Protein AF-A0A4E0R506-F1 (afdb_monomer)

InterPro domains:
  IPR019192 Large ribosomal subunit protein mL40 [PF09812] (33-100)
  IPR039145 Large ribosomal subunit protein mL40, metazoa/plants [PTHR13359] (33-157)

Sequence (191 aa):
MFALFTRIATHSFRSPVLPSSNAGLHTTFRMLQRTRPPIDISENEIDRRATLLKQWTRDQLRVDRAESRHINRAIAAQKRALDWLYLTSPSLYRAAIQPCATVLETLNETDSASVNLPISGLTGPYRTAPRVHGDRMDCPEEEYDPPDGEWVDSTPVFNYEFELDRQFMAEPKKKKMDVRKITDVSSASEK

pLDDT: mean 70.76, std 21.77, range [32.34, 98.56]

Secondary structure (DSSP, 8-state):
--------------PPPPTTTS--GGGSSSSTTTSPPPPPPPHHHHHHHHHHHHHHHHHHHHHHHHHHHHHHHHHHHHHHHHHHHHHH-HHHHHHHTS--HHHHHTTT--SS-----TTTT-PPPPSS----BTTB----TTT--PPP------PPP--------GGGS----------------------

Mean predicted aligned error: 18.19 Å

Radius of gyration: 34.45 Å; Cα contacts (8 Å, |Δi|>4): 30; chains: 1; bounding box: 75×55×117 Å

Solvent-accessible surface area (backbone atoms only — not comparable to full-atom values): 13348 Å² total; per-residue (Å²): 134,89,83,83,83,76,79,81,70,98,65,85,80,79,74,83,80,58,74,87,77,50,84,53,83,74,59,71,75,61,33,78,79,69,56,78,76,87,76,92,74,56,68,70,57,52,52,51,50,54,52,48,52,59,48,50,55,52,51,51,52,50,51,52,56,48,50,53,51,52,52,52,50,51,52,52,51,53,51,51,53,48,54,53,36,41,76,76,37,58,70,60,37,61,58,69,71,48,80,60,66,70,68,56,50,69,76,71,62,93,70,95,70,96,71,92,50,94,61,91,74,62,71,76,85,66,97,62,81,78,64,62,64,84,95,44,91,46,68,54,73,88,80,64,77,77,81,90,78,82,88,77,90,79,76,83,83,83,82,84,82,82,79,77,57,68,88,74,56,76,74,80,80,80,76,81,75,84,79,78,82,80,80,82,87,85,85,88,83,91,134

Foldseek 3Di:
DDDDPDDPDPDDDDDDDDPVVDPPPCCPPCVVVVDDPDDDDDPVVVVVVVVVVVVVVVVVVVVVVVVVVVVVVVVVVVVVVLVVCCVVPVVVSVVVPDPDVLVVVLVPDPDDDDSDDPPSPDDDDDPDDQDDDPPDSDRPCVPDDDDDDDDDDPPDDDDDDDDPPVVPPDDPPPDDDPDDDDDDDDDDDDD

Structure (mmCIF, N/CA/C/O backbone):
data_AF-A0A4E0R506-F1
#
_entry.id   AF-A0A4E0R506-F1
#
loop_
_atom_site.group_PDB
_atom_site.id
_atom_site.type_symbol
_atom_site.label_atom_id
_atom_site.label_alt_id
_atom_site.label_comp_id
_atom_site.label_asym_id
_atom_site.label_entity_id
_atom_site.label_seq_id
_atom_site.pdbx_PDB_ins_code
_atom_site.Cartn_x
_atom_site.Cartn_y
_atom_site.Cartn_z
_atom_site.occupancy
_atom_site.B_iso_or_equiv
_atom_site.auth_seq_id
_atom_site.auth_comp_id
_atom_site.auth_asym_id
_atom_site.auth_atom_id
_atom_site.pdbx_PDB_model_num
ATOM 1 N N . MET A 1 1 ? 21.481 -23.106 46.917 1.00 34.38 1 MET A N 1
ATOM 2 C CA . MET A 1 1 ? 20.917 -23.423 45.589 1.00 34.38 1 MET A CA 1
ATOM 3 C C . MET A 1 1 ? 20.723 -22.123 44.829 1.00 34.38 1 MET A C 1
ATOM 5 O O . MET A 1 1 ? 20.467 -21.104 45.453 1.00 34.38 1 MET A O 1
ATOM 9 N N . PHE A 1 2 ? 20.985 -22.181 43.530 1.00 35.44 2 PHE A N 1
ATOM 10 C CA . PHE A 1 2 ? 21.273 -21.099 42.591 1.00 35.44 2 PHE A CA 1
ATOM 11 C C . PHE A 1 2 ? 20.204 -20.004 42.465 1.00 35.44 2 PHE A C 1
ATOM 13 O O . PHE A 1 2 ? 19.023 -20.314 42.407 1.00 35.44 2 PHE A O 1
ATOM 20 N N . ALA A 1 3 ? 20.658 -18.759 42.281 1.00 35.72 3 ALA A N 1
ATOM 21 C CA . ALA A 1 3 ? 20.146 -17.849 41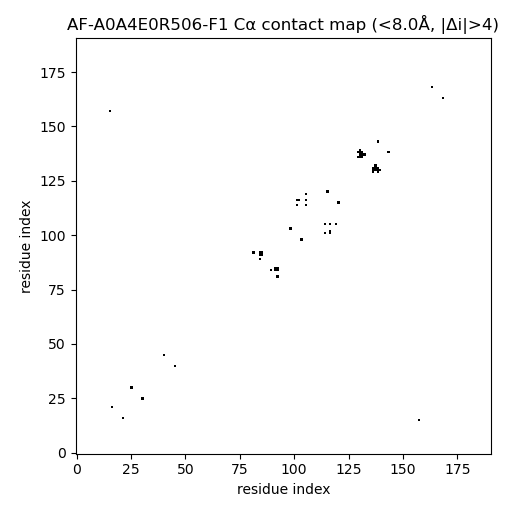.249 1.00 35.72 3 ALA A CA 1
ATOM 22 C C . ALA A 1 3 ? 21.113 -16.659 41.085 1.00 35.72 3 ALA A C 1
ATOM 24 O O . ALA A 1 3 ? 20.921 -15.583 41.645 1.00 35.72 3 ALA A O 1
ATOM 25 N N . LEU A 1 4 ? 22.193 -16.870 40.328 1.00 33.97 4 LEU A N 1
ATOM 26 C CA . LEU A 1 4 ? 22.948 -15.781 39.710 1.00 33.97 4 LEU A CA 1
ATOM 27 C C . LEU A 1 4 ? 22.186 -15.381 38.443 1.00 33.97 4 LEU A C 1
ATOM 29 O O . LEU A 1 4 ? 22.263 -16.083 37.440 1.00 33.97 4 LEU A O 1
ATOM 33 N N . PHE A 1 5 ? 21.456 -14.267 38.481 1.00 36.88 5 PHE A N 1
ATOM 34 C CA . PHE A 1 5 ? 21.061 -13.588 37.249 1.00 36.88 5 PHE A CA 1
ATOM 35 C C . PHE A 1 5 ? 22.301 -12.888 36.695 1.00 36.88 5 PHE A C 1
ATOM 37 O O . PHE A 1 5 ? 22.758 -11.865 37.212 1.00 36.88 5 PHE A O 1
ATOM 44 N N . THR A 1 6 ? 22.899 -13.498 35.678 1.00 39.22 6 THR A N 1
ATOM 45 C CA . THR A 1 6 ? 24.007 -12.927 34.924 1.00 39.22 6 THR A CA 1
ATOM 46 C C . THR A 1 6 ? 23.525 -11.700 34.158 1.00 39.22 6 THR A C 1
ATOM 48 O O . THR A 1 6 ? 22.592 -11.721 33.361 1.00 39.22 6 THR A O 1
ATOM 51 N N . ARG A 1 7 ? 24.200 -10.596 34.457 1.00 38.94 7 ARG A N 1
ATOM 52 C CA . ARG A 1 7 ? 24.116 -9.288 33.820 1.00 38.94 7 ARG A CA 1
ATOM 53 C C . ARG A 1 7 ? 24.412 -9.451 32.323 1.00 38.94 7 ARG A C 1
ATOM 55 O O . ARG A 1 7 ? 25.561 -9.687 31.962 1.00 38.94 7 ARG A O 1
ATOM 62 N N . ILE A 1 8 ? 23.395 -9.354 31.466 1.00 52.66 8 ILE A N 1
ATOM 63 C CA . ILE A 1 8 ? 23.590 -9.346 30.010 1.00 52.66 8 ILE A CA 1
ATOM 64 C C . ILE A 1 8 ? 24.380 -8.080 29.678 1.00 52.66 8 ILE A C 1
ATOM 66 O O . ILE A 1 8 ? 23.944 -6.958 29.942 1.00 52.66 8 ILE A O 1
ATOM 70 N N . ALA A 1 9 ? 25.606 -8.286 29.209 1.00 44.78 9 ALA A N 1
ATOM 71 C CA . ALA A 1 9 ? 26.544 -7.237 28.874 1.00 44.78 9 ALA A CA 1
ATOM 72 C C . ALA A 1 9 ? 25.979 -6.335 27.767 1.00 44.78 9 ALA A C 1
ATOM 74 O O . ALA A 1 9 ? 25.317 -6.789 26.836 1.00 44.78 9 ALA A O 1
ATOM 75 N N . THR A 1 10 ? 26.266 -5.041 27.880 1.00 53.03 10 THR A N 1
ATOM 76 C CA . THR A 1 10 ? 25.974 -4.001 26.892 1.00 53.03 10 THR A CA 1
ATOM 77 C C . THR A 1 10 ? 26.831 -4.209 25.638 1.00 53.03 10 THR A C 1
ATOM 79 O O . THR A 1 10 ? 27.775 -3.458 25.397 1.00 53.03 10 THR A O 1
ATOM 82 N N . HIS A 1 11 ? 26.564 -5.256 24.860 1.00 50.38 11 HIS A N 1
ATOM 83 C CA . HIS A 1 11 ? 27.180 -5.463 23.554 1.00 50.38 11 HIS A CA 1
ATOM 84 C C . HIS A 1 11 ? 26.150 -5.181 22.466 1.00 50.38 11 HIS A C 1
ATOM 86 O O . HIS A 1 11 ? 25.038 -5.702 22.488 1.00 50.38 11 HIS A O 1
ATOM 92 N N . SER A 1 12 ? 26.529 -4.312 21.529 1.00 52.88 12 SER A N 1
ATOM 93 C CA . SER A 1 12 ? 25.755 -4.034 20.324 1.00 52.88 12 SER A CA 1
ATOM 94 C C . SER A 1 12 ? 25.587 -5.336 19.540 1.00 52.88 12 SER A C 1
ATOM 96 O O . SER A 1 12 ? 26.567 -5.896 19.049 1.00 52.88 12 SER A O 1
ATOM 98 N N . PHE A 1 13 ? 24.358 -5.845 19.475 1.00 52.38 13 PHE A N 1
ATOM 99 C CA . PHE A 1 13 ? 24.016 -7.026 18.693 1.00 52.38 13 PHE A CA 1
ATOM 100 C C . PHE A 1 13 ? 24.200 -6.693 17.210 1.00 52.38 13 PHE A C 1
ATOM 102 O O . PHE A 1 13 ? 23.507 -5.828 16.669 1.00 52.38 13 PHE A O 1
ATOM 109 N N . ARG A 1 14 ? 25.157 -7.346 16.543 1.00 58.03 14 ARG A N 1
ATOM 110 C CA . ARG A 1 14 ? 25.308 -7.213 15.093 1.00 58.03 14 ARG A CA 1
ATOM 111 C C . ARG A 1 14 ? 24.208 -8.042 14.439 1.00 58.03 14 ARG A C 1
ATOM 113 O O . ARG A 1 14 ? 24.180 -9.256 14.603 1.00 58.03 14 ARG A O 1
ATOM 120 N N . SER A 1 15 ? 23.296 -7.385 13.728 1.00 59.31 15 SER A N 1
ATOM 121 C CA . SER A 1 15 ? 22.227 -8.073 13.010 1.00 59.31 15 SER A CA 1
ATOM 122 C C . SER A 1 15 ? 22.798 -8.989 11.916 1.00 59.31 15 SER A C 1
ATOM 124 O O . SER A 1 15 ? 23.821 -8.650 11.303 1.00 59.31 15 SER A O 1
ATOM 126 N N . PRO A 1 16 ? 22.155 -10.143 11.654 1.00 62.91 16 PRO A N 1
ATOM 127 C CA . PRO A 1 16 ? 22.534 -11.002 10.545 1.00 62.91 16 PRO A CA 1
ATOM 128 C C . PRO A 1 16 ? 22.434 -10.227 9.231 1.00 62.91 16 PRO A C 1
ATOM 130 O O . PRO A 1 16 ? 21.530 -9.417 9.010 1.00 62.91 16 PRO A O 1
ATOM 133 N N . VAL A 1 17 ? 23.405 -10.461 8.356 1.00 64.00 17 VAL A N 1
ATOM 134 C CA . VAL A 1 17 ? 23.478 -9.803 7.055 1.00 64.00 17 VAL A CA 1
ATOM 135 C C . VAL A 1 17 ? 22.383 -10.374 6.158 1.00 64.00 17 VAL A C 1
ATOM 137 O O . VAL A 1 17 ? 22.375 -11.568 5.874 1.00 64.00 17 VAL A O 1
ATOM 140 N N . LEU A 1 18 ? 21.472 -9.521 5.686 1.00 64.69 18 LEU A N 1
ATOM 141 C CA . LEU A 1 18 ? 20.422 -9.945 4.764 1.00 64.69 18 LEU A CA 1
ATOM 142 C C . LEU A 1 18 ? 21.038 -10.302 3.401 1.00 64.69 18 LEU A C 1
ATOM 144 O O . LEU A 1 18 ? 21.642 -9.426 2.769 1.00 64.69 18 LEU A O 1
ATOM 148 N N . PRO A 1 19 ? 20.849 -11.535 2.893 1.00 63.03 19 PRO A N 1
ATOM 149 C CA . PRO A 1 19 ? 21.445 -11.963 1.628 1.00 63.03 19 PRO A CA 1
ATOM 150 C C . PRO A 1 19 ? 20.973 -11.107 0.443 1.00 63.03 19 PRO A C 1
ATOM 152 O O . PRO A 1 19 ? 21.731 -10.883 -0.493 1.00 63.03 19 PRO A O 1
ATOM 155 N N . SER A 1 20 ? 19.756 -10.553 0.511 1.00 65.00 20 SER A N 1
ATOM 156 C CA . SER A 1 20 ? 19.195 -9.676 -0.526 1.00 65.00 20 SER A CA 1
ATOM 157 C C . SER A 1 20 ? 19.831 -8.282 -0.588 1.00 65.00 20 SER A C 1
ATOM 159 O O . SER A 1 20 ? 19.697 -7.614 -1.611 1.00 65.00 20 SER A O 1
ATOM 161 N N . SER A 1 21 ? 20.460 -7.805 0.490 1.00 63.06 21 SER A N 1
ATOM 162 C CA . SER A 1 21 ? 20.968 -6.426 0.564 1.00 63.06 21 SER A CA 1
ATOM 163 C C . SER A 1 21 ? 22.419 -6.301 0.102 1.00 63.06 21 SER A C 1
ATOM 165 O O . SER A 1 21 ? 22.877 -5.193 -0.177 1.00 63.06 21 SER A O 1
ATOM 167 N N . ASN A 1 22 ? 23.146 -7.415 0.017 1.00 59.09 22 ASN A N 1
ATOM 168 C CA . ASN A 1 22 ? 24.532 -7.420 -0.417 1.00 59.09 22 ASN A CA 1
ATOM 169 C C . ASN A 1 22 ? 24.611 -7.829 -1.883 1.00 59.09 22 ASN A C 1
ATOM 171 O O . ASN A 1 22 ? 24.371 -8.982 -2.236 1.00 59.09 22 ASN A O 1
ATOM 175 N N . ALA A 1 23 ? 25.031 -6.897 -2.737 1.00 58.69 23 ALA A N 1
ATOM 176 C CA . ALA A 1 23 ? 25.571 -7.257 -4.037 1.00 58.69 23 ALA A CA 1
ATOM 177 C C . ALA A 1 23 ? 26.814 -8.135 -3.789 1.00 58.69 23 ALA A C 1
ATOM 179 O O . ALA A 1 23 ? 27.866 -7.636 -3.396 1.00 58.69 23 ALA A O 1
ATOM 180 N N . GLY A 1 24 ? 26.666 -9.459 -3.906 1.00 57.44 24 GLY A N 1
ATOM 181 C CA . GLY A 1 24 ? 27.734 -10.417 -3.605 1.00 57.44 24 GLY A CA 1
ATOM 182 C C . GLY A 1 24 ? 29.031 -10.114 -4.365 1.00 57.44 24 GLY A C 1
ATOM 183 O O . GLY A 1 24 ? 29.018 -9.517 -5.430 1.00 57.44 24 GLY A O 1
ATOM 184 N N . LEU A 1 25 ? 30.190 -10.550 -3.877 1.00 56.38 25 LEU A N 1
ATOM 185 C CA . LEU A 1 25 ? 31.488 -10.188 -4.480 1.00 56.38 25 LEU A CA 1
ATOM 186 C C . LEU A 1 25 ? 31.666 -10.634 -5.952 1.00 56.38 25 LEU A C 1
ATOM 188 O O . LEU A 1 25 ? 32.485 -10.077 -6.677 1.00 56.38 25 LEU A O 1
ATOM 192 N N . HIS A 1 26 ? 30.846 -11.567 -6.450 1.00 55.03 26 HIS A N 1
ATOM 193 C CA . HIS A 1 26 ? 30.775 -11.935 -7.875 1.00 55.03 26 HIS A CA 1
ATO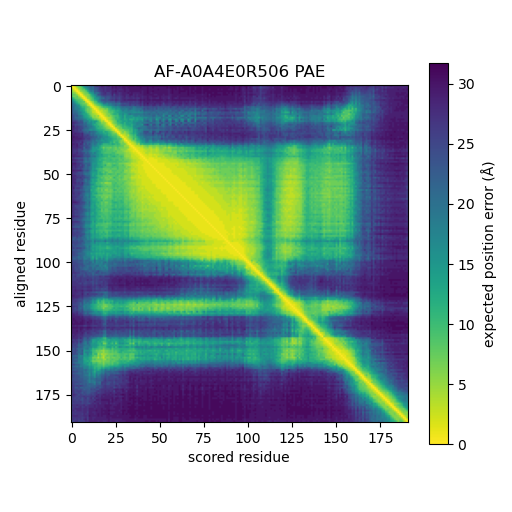M 194 C C . HIS A 1 26 ? 30.235 -10.820 -8.793 1.00 55.03 26 HIS A C 1
ATOM 196 O O . HIS A 1 26 ? 30.266 -10.945 -10.020 1.00 55.03 26 HIS A O 1
ATOM 202 N N . THR A 1 27 ? 29.742 -9.738 -8.197 1.00 54.38 27 THR A N 1
ATOM 203 C CA . THR A 1 27 ? 29.033 -8.633 -8.835 1.00 54.38 27 THR A CA 1
ATOM 204 C C . THR A 1 27 ? 29.958 -7.542 -9.394 1.00 54.38 27 THR A C 1
ATOM 206 O O . THR A 1 27 ? 29.483 -6.663 -10.098 1.00 54.38 27 THR A O 1
ATOM 209 N N . THR A 1 28 ? 31.264 -7.541 -9.118 1.00 57.94 28 THR A N 1
ATOM 210 C CA . THR A 1 28 ? 32.096 -6.350 -9.402 1.00 57.94 28 THR A CA 1
ATOM 211 C C . THR A 1 28 ? 33.013 -6.501 -10.617 1.00 57.94 28 THR A C 1
ATOM 213 O O . THR A 1 28 ? 33.054 -5.608 -11.455 1.00 57.94 28 THR A O 1
ATOM 216 N N . PHE A 1 29 ? 33.697 -7.638 -10.786 1.00 53.03 29 PHE A N 1
ATOM 217 C CA . PHE A 1 29 ? 34.636 -7.831 -11.908 1.00 53.03 29 PHE A CA 1
ATOM 218 C C . PHE A 1 29 ? 34.023 -8.584 -13.102 1.00 53.03 29 PHE A C 1
ATOM 220 O O . PHE A 1 29 ? 34.232 -8.225 -14.258 1.00 53.03 29 PHE A O 1
ATOM 227 N N . ARG A 1 30 ? 33.196 -9.607 -12.842 1.00 53.06 30 ARG A N 1
ATOM 228 C CA . ARG A 1 30 ? 32.576 -10.446 -13.889 1.00 53.06 30 ARG A CA 1
ATOM 229 C C . ARG A 1 30 ? 31.292 -9.845 -14.477 1.00 53.06 30 ARG A C 1
ATOM 231 O O . ARG A 1 30 ? 30.801 -10.329 -15.493 1.00 53.06 30 ARG A O 1
ATOM 238 N N . MET A 1 31 ? 30.726 -8.811 -13.849 1.00 53.81 31 MET A N 1
ATOM 239 C CA . MET A 1 31 ? 29.467 -8.203 -14.291 1.00 53.81 31 MET A CA 1
ATOM 240 C C . MET A 1 31 ? 29.600 -7.323 -15.521 1.00 53.81 31 MET A C 1
ATOM 242 O O . MET A 1 31 ? 28.691 -7.362 -16.339 1.00 53.81 31 MET A O 1
ATOM 246 N N . LEU A 1 32 ? 30.720 -6.619 -15.712 1.00 57.28 32 LEU A N 1
ATOM 247 C CA . LEU A 1 32 ? 30.955 -5.855 -16.946 1.00 57.28 32 LEU A CA 1
ATOM 248 C C . LEU A 1 32 ? 30.860 -6.749 -18.198 1.00 57.28 32 LEU A C 1
ATOM 250 O O . LEU A 1 32 ? 30.460 -6.295 -19.261 1.00 57.28 32 LEU A O 1
ATOM 254 N N . GLN A 1 33 ? 31.163 -8.045 -18.057 1.00 63.69 33 GLN A N 1
ATOM 255 C CA . GLN A 1 33 ? 31.032 -9.042 -19.125 1.00 63.69 33 GLN A CA 1
ATOM 256 C C . GLN A 1 33 ? 29.615 -9.642 -19.255 1.00 63.69 33 GLN A C 1
ATOM 258 O O . GLN A 1 33 ? 29.340 -10.346 -20.223 1.00 63.69 33 GLN A O 1
ATOM 263 N N . ARG A 1 34 ? 28.714 -9.413 -18.287 1.00 73.44 34 ARG A N 1
ATOM 264 C CA . ARG A 1 34 ? 27.335 -9.953 -18.241 1.00 73.44 34 ARG A CA 1
ATOM 265 C C . ARG A 1 34 ? 26.256 -8.869 -18.329 1.00 73.44 34 ARG A C 1
ATOM 267 O O . ARG A 1 34 ? 25.070 -9.198 -18.356 1.00 73.44 34 ARG A O 1
ATOM 274 N N . THR A 1 35 ? 26.635 -7.593 -18.348 1.00 77.31 35 THR A N 1
ATOM 275 C CA . THR A 1 35 ? 25.714 -6.474 -18.547 1.00 77.31 35 THR A CA 1
ATOM 276 C C . THR A 1 35 ? 25.260 -6.418 -19.998 1.00 77.31 35 THR A C 1
ATOM 278 O O . THR A 1 35 ? 26.075 -6.495 -20.916 1.00 77.31 35 THR A O 1
ATOM 281 N N . ARG A 1 36 ? 23.953 -6.252 -20.215 1.00 83.00 36 ARG A N 1
ATOM 282 C CA . ARG A 1 36 ? 23.432 -5.913 -21.543 1.00 83.00 36 ARG A CA 1
ATOM 283 C C . ARG A 1 36 ? 23.903 -4.495 -21.909 1.00 83.00 36 ARG A C 1
ATOM 285 O O . ARG A 1 36 ? 23.898 -3.642 -21.019 1.00 83.00 36 ARG A O 1
ATOM 292 N N . PRO A 1 37 ? 24.304 -4.232 -23.167 1.00 87.44 37 PRO A N 1
ATOM 293 C CA . PRO A 1 37 ? 24.613 -2.874 -23.601 1.00 87.44 37 PRO A CA 1
ATOM 294 C C . PRO A 1 37 ? 23.366 -1.982 -23.474 1.00 87.44 37 PRO A C 1
ATOM 296 O O . PRO A 1 37 ? 22.241 -2.498 -23.507 1.00 87.44 37 PRO A O 1
ATOM 299 N N . PRO A 1 38 ? 23.542 -0.659 -23.314 1.00 88.94 38 PRO A N 1
ATOM 300 C CA . PRO A 1 38 ? 22.421 0.269 -23.306 1.00 88.94 38 PRO A CA 1
ATOM 301 C C . PRO A 1 38 ? 21.642 0.160 -24.621 1.00 88.94 38 PRO A C 1
ATOM 303 O O . PRO A 1 38 ? 22.219 -0.049 -25.687 1.00 88.94 38 PRO A O 1
ATOM 306 N N . ILE A 1 39 ? 20.320 0.259 -24.519 1.00 92.56 39 ILE A N 1
ATOM 307 C CA . ILE A 1 39 ? 19.411 0.193 -25.662 1.00 92.56 39 ILE A CA 1
ATOM 308 C C . ILE A 1 39 ? 19.028 1.622 -26.025 1.00 92.56 39 ILE A C 1
ATOM 310 O O . ILE A 1 39 ? 18.573 2.365 -25.153 1.00 92.56 39 ILE A O 1
ATOM 314 N N . ASP A 1 40 ? 19.157 1.974 -27.302 1.00 93.25 40 ASP A N 1
ATOM 315 C CA . ASP A 1 40 ? 18.643 3.237 -27.820 1.00 93.25 40 ASP A CA 1
ATOM 316 C C . ASP A 1 40 ? 17.116 3.173 -27.892 1.00 93.25 40 ASP A C 1
ATOM 318 O O . ASP A 1 40 ? 16.525 2.312 -28.549 1.00 93.25 40 ASP A O 1
ATOM 322 N N . ILE A 1 41 ? 16.464 4.077 -27.168 1.00 94.88 41 ILE A N 1
ATOM 323 C CA . ILE A 1 41 ? 15.008 4.161 -27.085 1.00 94.88 41 ILE A CA 1
ATOM 324 C C . ILE A 1 41 ? 14.562 5.328 -27.963 1.00 94.88 41 ILE A C 1
ATOM 326 O O . ILE A 1 41 ? 15.057 6.441 -27.809 1.00 94.88 41 ILE A O 1
ATOM 330 N N . SER A 1 42 ? 13.609 5.089 -28.868 1.00 97.50 42 SER A N 1
ATOM 331 C CA . SER A 1 42 ? 13.033 6.157 -29.694 1.00 97.50 42 SER A CA 1
ATOM 332 C C . SER A 1 42 ? 12.355 7.223 -28.828 1.00 97.50 42 SER A C 1
ATOM 334 O O . SER A 1 42 ? 11.697 6.874 -27.848 1.00 97.50 42 SER A O 1
ATOM 336 N N . GLU A 1 43 ? 12.411 8.488 -29.236 1.00 96.94 43 GLU A N 1
ATOM 337 C CA . GLU A 1 43 ? 11.780 9.615 -28.529 1.00 96.94 43 GLU A CA 1
ATOM 338 C C . GLU A 1 43 ? 10.291 9.372 -28.218 1.00 96.94 43 GLU A C 1
ATOM 340 O O . GLU A 1 43 ? 9.859 9.519 -27.079 1.00 96.94 43 GLU A O 1
ATOM 345 N N . ASN A 1 44 ? 9.532 8.837 -29.181 1.00 97.44 44 ASN A N 1
ATOM 346 C CA . ASN A 1 44 ? 8.121 8.484 -28.987 1.00 97.44 44 ASN A CA 1
ATOM 347 C C . ASN A 1 44 ? 7.888 7.478 -27.837 1.00 97.44 44 ASN A C 1
ATOM 349 O O . ASN A 1 44 ? 6.891 7.546 -27.121 1.00 97.44 44 ASN A O 1
ATOM 353 N N . GLU A 1 45 ? 8.809 6.533 -27.635 1.00 97.62 45 GLU A N 1
ATOM 354 C CA . GLU A 1 45 ? 8.725 5.561 -26.538 1.00 97.62 45 GLU A CA 1
ATOM 355 C C . GLU A 1 45 ? 9.082 6.204 -25.188 1.00 97.62 45 GLU A C 1
ATOM 357 O O . GLU A 1 45 ? 8.489 5.857 -24.163 1.00 97.62 45 GLU A O 1
ATOM 362 N N . ILE A 1 46 ? 9.991 7.182 -25.175 1.00 97.69 46 ILE A N 1
ATOM 363 C CA . ILE A 1 46 ? 10.295 7.983 -23.981 1.00 97.69 46 ILE A CA 1
ATOM 364 C C . ILE A 1 46 ? 9.053 8.779 -23.561 1.00 97.69 46 ILE A C 1
ATOM 366 O O . ILE A 1 46 ? 8.630 8.694 -22.404 1.00 97.69 46 ILE A O 1
ATOM 370 N N . ASP A 1 47 ? 8.409 9.464 -24.505 1.00 98.31 47 ASP A N 1
ATOM 371 C CA . ASP A 1 47 ? 7.197 10.250 -24.254 1.00 98.31 47 ASP A CA 1
ATOM 372 C C . ASP A 1 47 ? 6.017 9.381 -23.810 1.00 98.31 47 ASP A C 1
ATOM 374 O O . ASP A 1 47 ? 5.277 9.732 -22.877 1.00 98.31 47 ASP A O 1
ATOM 378 N N . ARG A 1 48 ? 5.865 8.197 -24.418 1.00 98.25 48 ARG A N 1
ATOM 379 C CA . ARG A 1 48 ? 4.864 7.207 -24.004 1.00 98.25 48 ARG A CA 1
ATOM 380 C C . ARG A 1 48 ? 5.069 6.793 -22.548 1.00 98.25 48 ARG A C 1
ATOM 382 O O . ARG A 1 48 ? 4.104 6.782 -21.778 1.00 98.25 48 ARG A O 1
ATOM 389 N N . ARG A 1 49 ? 6.305 6.480 -22.148 1.00 98.12 49 ARG A N 1
ATOM 390 C CA . ARG A 1 49 ? 6.635 6.113 -20.759 1.00 98.12 49 ARG A CA 1
ATOM 391 C C . ARG A 1 49 ? 6.401 7.269 -19.799 1.00 98.12 49 ARG A C 1
ATOM 393 O O . ARG A 1 49 ? 5.799 7.059 -18.747 1.00 98.12 49 ARG A O 1
ATOM 400 N N . ALA A 1 50 ? 6.816 8.480 -20.162 1.00 98.12 50 ALA A N 1
ATOM 401 C CA . ALA A 1 50 ? 6.600 9.670 -19.343 1.00 98.12 50 ALA A CA 1
ATOM 402 C C . ALA A 1 50 ? 5.102 9.915 -19.099 1.00 98.12 50 ALA A C 1
ATOM 404 O O . ALA A 1 50 ? 4.673 10.146 -17.964 1.00 98.12 50 ALA A O 1
ATOM 405 N N . THR A 1 51 ? 4.287 9.779 -20.146 1.00 98.38 51 THR A N 1
ATOM 406 C CA . THR A 1 51 ? 2.827 9.899 -20.055 1.00 98.38 51 THR A CA 1
ATOM 407 C C . THR A 1 51 ? 2.227 8.813 -19.162 1.00 98.38 51 THR A C 1
ATOM 409 O O . THR A 1 51 ? 1.424 9.130 -18.280 1.00 98.38 51 THR A O 1
ATOM 412 N N . LEU A 1 52 ? 2.651 7.555 -19.328 1.00 98.44 52 LEU A N 1
ATOM 413 C CA . LEU A 1 52 ? 2.189 6.431 -18.512 1.00 98.44 52 LEU A CA 1
ATOM 414 C C . LEU A 1 52 ? 2.526 6.629 -17.027 1.00 98.44 52 LEU A C 1
ATOM 416 O O . LEU A 1 52 ? 1.655 6.481 -16.173 1.00 98.44 52 LEU A O 1
ATOM 420 N N . LEU A 1 53 ? 3.754 7.041 -16.704 1.00 98.38 53 LEU A N 1
ATOM 421 C CA . LEU A 1 53 ? 4.173 7.322 -15.326 1.00 98.38 53 LEU A CA 1
ATOM 422 C C . LEU A 1 53 ? 3.357 8.464 -14.705 1.00 98.38 53 LEU A C 1
ATOM 424 O O . LEU A 1 53 ? 2.972 8.413 -13.533 1.00 98.38 53 LEU A O 1
ATOM 428 N N . LYS A 1 54 ? 3.025 9.487 -15.497 1.00 98.56 54 LYS A N 1
ATOM 429 C CA . LYS A 1 54 ? 2.168 10.596 -15.063 1.00 98.56 54 LYS A CA 1
ATOM 430 C C . LYS A 1 54 ? 0.718 10.162 -14.804 1.00 98.56 54 LYS A C 1
ATOM 432 O O . LYS A 1 54 ? 0.033 10.773 -13.984 1.00 98.56 54 LYS A O 1
ATOM 437 N N . GLN A 1 55 ? 0.218 9.163 -15.527 1.00 98.56 55 GLN A N 1
ATOM 438 C CA . GLN A 1 55 ? -1.099 8.569 -15.273 1.00 98.56 55 GLN A CA 1
ATOM 439 C C . GLN A 1 55 ? -1.053 7.689 -14.021 1.00 98.56 55 GLN A C 1
ATOM 441 O O . GLN A 1 55 ? -1.833 7.911 -13.098 1.00 98.56 55 GLN A O 1
ATOM 446 N N . TRP A 1 56 ? -0.059 6.803 -13.931 1.00 98.44 56 TRP A N 1
ATOM 447 C CA . TRP A 1 56 ? 0.159 5.920 -12.786 1.00 98.44 56 TRP A CA 1
ATOM 448 C C . TRP A 1 56 ? 0.240 6.682 -11.459 1.00 98.44 56 TRP A C 1
ATOM 450 O O . TRP A 1 56 ? -0.452 6.354 -10.502 1.00 98.44 56 TRP A O 1
ATOM 460 N N . THR A 1 57 ? 1.024 7.760 -11.408 1.00 98.50 57 THR A N 1
ATOM 461 C CA . THR A 1 57 ? 1.155 8.597 -10.202 1.00 98.50 57 THR A CA 1
ATOM 462 C C . THR A 1 57 ? -0.166 9.243 -9.778 1.00 98.50 57 THR A C 1
ATOM 464 O O . THR A 1 57 ? -0.454 9.335 -8.584 1.00 98.50 57 THR A O 1
ATOM 467 N N . ARG A 1 58 ? -1.008 9.656 -10.733 1.00 98.38 58 ARG A N 1
ATOM 468 C CA . ARG A 1 58 ? -2.350 10.177 -10.430 1.00 98.38 58 ARG A CA 1
ATOM 469 C C . ARG A 1 58 ? -3.279 9.094 -9.903 1.00 98.38 58 ARG A C 1
ATOM 471 O O . ARG A 1 58 ? -4.028 9.356 -8.961 1.00 98.38 58 ARG A O 1
ATOM 478 N N . ASP A 1 59 ? -3.230 7.908 -10.496 1.00 98.56 59 ASP A N 1
ATOM 479 C CA . ASP A 1 59 ? -4.032 6.771 -10.057 1.00 98.56 59 ASP A CA 1
ATOM 480 C C . ASP A 1 59 ? -3.619 6.310 -8.656 1.00 98.56 59 ASP A C 1
ATOM 482 O O . ASP A 1 59 ? -4.488 6.137 -7.801 1.00 98.56 59 ASP A O 1
ATOM 486 N N . GLN A 1 60 ? -2.317 6.234 -8.370 1.00 98.56 60 GLN A N 1
ATOM 487 C CA . GLN A 1 60 ? -1.805 5.889 -7.043 1.00 98.56 60 GLN A CA 1
ATOM 488 C C . GLN A 1 60 ? -2.256 6.900 -5.982 1.00 98.56 60 GLN A C 1
ATOM 490 O O . GLN A 1 60 ? -2.732 6.511 -4.918 1.00 98.56 60 GLN A O 1
ATOM 495 N N . LEU A 1 61 ? -2.200 8.200 -6.294 1.00 98.38 61 LEU A N 1
ATOM 496 C CA . LEU A 1 61 ? -2.709 9.246 -5.403 1.00 98.38 61 LEU A CA 1
ATOM 497 C C . LEU A 1 61 ? -4.224 9.123 -5.169 1.00 98.38 61 LEU A C 1
ATOM 499 O O . LEU A 1 61 ? -4.723 9.437 -4.087 1.00 98.38 61 LEU A O 1
ATOM 503 N N . ARG A 1 62 ? -4.988 8.689 -6.179 1.00 98.44 62 ARG A N 1
ATOM 504 C CA . ARG A 1 62 ? -6.429 8.442 -6.033 1.00 98.44 62 ARG A CA 1
ATOM 505 C C . ARG A 1 62 ? -6.699 7.257 -5.105 1.00 98.44 62 ARG A C 1
ATOM 507 O O . ARG A 1 62 ? -7.608 7.370 -4.282 1.00 98.44 62 ARG A O 1
ATOM 514 N N . VAL A 1 63 ? -5.941 6.167 -5.241 1.00 98.31 63 VAL A N 1
ATOM 515 C CA . VAL A 1 63 ? -6.037 4.980 -4.374 1.00 98.31 63 VAL A CA 1
ATOM 516 C C . VAL A 1 63 ? -5.724 5.357 -2.929 1.00 98.31 63 VAL A C 1
ATOM 518 O O . VAL A 1 63 ? -6.577 5.164 -2.068 1.00 98.31 63 VAL A O 1
ATOM 521 N N . ASP A 1 64 ? -4.592 6.018 -2.689 1.00 98.38 64 ASP A N 1
ATOM 522 C CA . ASP A 1 64 ? -4.162 6.458 -1.355 1.00 98.38 64 ASP A CA 1
ATOM 523 C C . ASP A 1 64 ? -5.204 7.363 -0.669 1.00 98.38 64 ASP A C 1
ATOM 525 O O . ASP A 1 64 ? -5.620 7.144 0.472 1.00 98.38 64 ASP A O 1
ATOM 529 N N . ARG A 1 65 ? -5.748 8.343 -1.404 1.00 98.44 65 ARG A N 1
ATOM 530 C CA . ARG A 1 65 ? -6.831 9.202 -0.891 1.00 98.44 65 ARG A CA 1
ATOM 531 C C . ARG A 1 65 ? -8.113 8.426 -0.603 1.00 98.44 65 ARG A C 1
ATOM 533 O O . ARG A 1 65 ? -8.858 8.791 0.308 1.00 98.44 65 ARG A O 1
ATOM 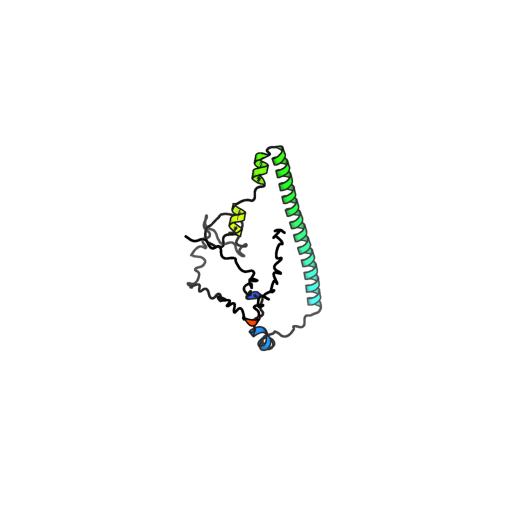540 N N . ALA A 1 66 ? -8.443 7.419 -1.408 1.00 98.31 66 ALA A N 1
ATOM 541 C CA . ALA A 1 66 ? -9.618 6.591 -1.171 1.00 98.31 66 ALA A CA 1
ATOM 542 C C . ALA A 1 66 ? -9.433 5.741 0.089 1.00 98.31 66 ALA A C 1
ATOM 544 O O . ALA A 1 66 ? -10.285 5.807 0.976 1.00 98.31 66 ALA A O 1
ATOM 545 N N . GLU A 1 67 ? -8.307 5.045 0.203 1.00 98.19 67 GLU A N 1
ATOM 546 C CA . GLU A 1 67 ? -7.931 4.236 1.362 1.00 98.19 67 GLU A CA 1
ATOM 547 C C . GLU A 1 67 ? -7.927 5.070 2.647 1.00 98.19 67 GLU A C 1
ATOM 549 O O . GLU A 1 67 ? -8.656 4.757 3.591 1.00 98.19 67 GLU A O 1
ATOM 554 N N . SER A 1 68 ? -7.249 6.220 2.632 1.00 98.19 68 SER A N 1
ATOM 555 C CA . SER A 1 68 ? -7.236 7.167 3.750 1.00 98.19 68 SER A CA 1
ATOM 556 C C . SER A 1 68 ? -8.647 7.581 4.180 1.00 98.19 68 SER A C 1
ATOM 558 O O . SER A 1 68 ? -8.950 7.661 5.372 1.00 98.19 68 SER A O 1
ATOM 560 N N . ARG A 1 69 ? -9.565 7.829 3.233 1.00 98.44 69 ARG A N 1
ATOM 561 C CA . ARG A 1 69 ? -10.968 8.144 3.565 1.00 98.44 69 ARG A CA 1
ATOM 562 C C . ARG A 1 69 ? -11.692 6.958 4.193 1.00 98.44 69 ARG A C 1
ATOM 564 O O . ARG A 1 69 ? -12.491 7.175 5.102 1.00 98.44 69 ARG A O 1
ATOM 571 N N . HIS A 1 70 ? -11.458 5.738 3.719 1.00 97.94 70 HIS A N 1
ATOM 572 C CA . HIS A 1 70 ? -12.075 4.537 4.282 1.00 97.94 70 HIS A CA 1
ATOM 573 C C . HIS A 1 70 ? -11.585 4.268 5.706 1.00 97.94 70 HIS A C 1
ATOM 575 O O . HIS A 1 70 ? -12.416 4.114 6.602 1.00 97.94 70 HIS A O 1
ATOM 581 N N . ILE A 1 71 ? -10.272 4.331 5.934 1.00 98.06 71 ILE A N 1
ATOM 582 C CA . ILE A 1 71 ? -9.664 4.170 7.260 1.00 98.06 71 ILE A CA 1
ATOM 583 C C . ILE A 1 71 ? -10.203 5.231 8.225 1.00 98.06 71 ILE A C 1
ATOM 585 O O . ILE A 1 71 ? -10.712 4.900 9.294 1.00 98.06 71 ILE A O 1
ATOM 589 N N . ASN A 1 72 ? -10.195 6.507 7.826 1.00 98.38 72 ASN A N 1
ATOM 590 C CA . ASN A 1 72 ? -10.689 7.590 8.680 1.00 98.38 72 ASN A CA 1
ATOM 591 C C . ASN A 1 72 ? -12.179 7.444 9.021 1.00 98.38 72 ASN A C 1
ATOM 593 O O . ASN A 1 72 ? -12.587 7.741 10.145 1.00 98.38 72 ASN A O 1
ATOM 597 N N . ARG A 1 73 ? -13.002 6.960 8.081 1.00 98.38 73 ARG A N 1
ATOM 598 C CA . ARG A 1 73 ? -14.417 6.656 8.346 1.00 98.38 73 ARG A CA 1
ATOM 599 C C . ARG A 1 73 ? -14.572 5.514 9.343 1.00 98.38 73 ARG A C 1
ATOM 601 O O . ARG A 1 73 ? -15.381 5.647 10.258 1.00 98.38 73 ARG A O 1
ATOM 608 N N . ALA A 1 74 ? -13.804 4.436 9.189 1.00 98.00 74 ALA A N 1
ATOM 609 C CA . ALA A 1 74 ? -13.826 3.307 10.113 1.00 98.00 74 ALA A CA 1
ATOM 610 C C . ALA A 1 74 ? -13.420 3.744 11.530 1.00 98.00 74 ALA A C 1
ATOM 612 O O . ALA A 1 74 ? -14.159 3.490 12.478 1.00 98.00 74 ALA A O 1
ATOM 613 N N . ILE A 1 75 ? -12.328 4.505 11.663 1.00 98.06 75 ILE A N 1
ATOM 614 C CA . ILE A 1 75 ? -11.867 5.051 12.949 1.00 98.06 75 ILE A CA 1
ATOM 615 C C . ILE A 1 75 ? -12.925 5.973 13.567 1.00 98.06 75 ILE A C 1
ATOM 617 O O . ILE A 1 75 ? -13.212 5.879 14.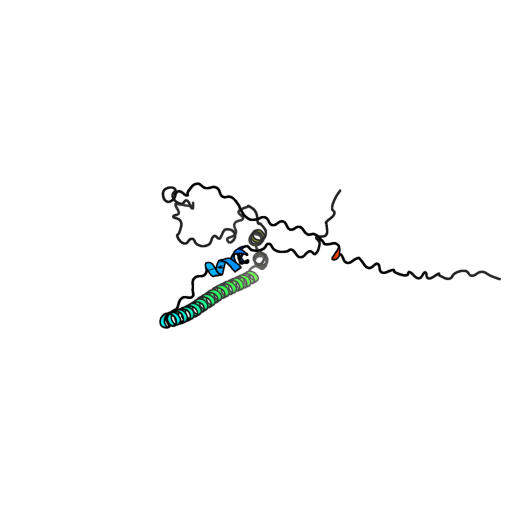758 1.00 98.06 75 ILE A O 1
ATOM 621 N N . ALA A 1 76 ? -13.530 6.868 12.780 1.00 98.31 76 ALA A N 1
ATOM 622 C CA . ALA A 1 76 ? -14.568 7.767 13.283 1.00 98.31 76 ALA A CA 1
ATOM 623 C C . ALA A 1 76 ? -15.815 7.003 13.759 1.00 98.31 76 ALA A C 1
ATOM 625 O O . ALA A 1 76 ? -16.395 7.357 14.785 1.00 98.31 76 ALA A O 1
ATOM 626 N N . ALA A 1 77 ? -16.223 5.956 13.038 1.00 98.12 77 ALA A N 1
ATOM 627 C CA . ALA A 1 77 ? -17.329 5.094 13.440 1.00 98.12 77 ALA A CA 1
ATOM 628 C C . ALA A 1 77 ? -17.006 4.319 14.728 1.00 98.12 77 ALA A C 1
ATOM 630 O O . ALA A 1 77 ? -17.827 4.311 15.643 1.00 98.12 77 ALA A O 1
ATOM 631 N N . GLN A 1 78 ? -15.800 3.749 14.832 1.00 96.88 78 GLN A N 1
ATOM 632 C CA . GLN A 1 78 ? -15.323 3.065 16.039 1.00 96.88 78 GLN A CA 1
ATOM 633 C C . GLN A 1 78 ? -15.322 3.998 17.255 1.00 96.88 78 GLN A C 1
ATOM 635 O O . GLN A 1 78 ? -15.867 3.641 18.295 1.00 96.88 78 GLN A O 1
ATOM 640 N N . LYS A 1 79 ? -14.785 5.218 17.117 1.00 97.62 79 LYS A N 1
ATOM 641 C CA . LYS A 1 79 ? -14.776 6.219 18.198 1.00 97.62 79 LYS A CA 1
ATOM 642 C C . LYS A 1 79 ? -16.184 6.566 18.669 1.00 97.62 79 LYS A C 1
ATOM 644 O O . LYS A 1 79 ? -16.461 6.463 19.854 1.00 97.62 79 LYS A O 1
ATOM 649 N N . ARG A 1 80 ? -17.097 6.873 17.739 1.00 97.94 80 ARG A N 1
ATOM 650 C CA . ARG A 1 80 ? -18.499 7.156 18.087 1.00 97.94 80 ARG A CA 1
ATOM 651 C C . ARG A 1 80 ? -19.148 5.982 18.812 1.00 97.94 80 ARG A C 1
ATOM 653 O O . ARG A 1 80 ? -19.853 6.195 19.788 1.00 97.94 80 ARG A O 1
ATOM 660 N N . ALA A 1 81 ? -18.926 4.754 18.345 1.00 97.62 81 ALA A N 1
ATOM 661 C CA . ALA A 1 81 ? -19.464 3.566 19.000 1.00 97.62 81 ALA A CA 1
ATOM 662 C C . ALA A 1 81 ? -18.941 3.422 20.441 1.00 97.62 81 ALA A C 1
ATOM 664 O O . ALA A 1 81 ? -19.720 3.107 21.338 1.00 97.62 81 ALA A O 1
ATOM 665 N N . LEU A 1 82 ? -17.657 3.713 20.678 1.00 97.31 82 LEU A N 1
ATOM 666 C CA . LEU A 1 82 ? -17.065 3.721 22.017 1.00 97.31 82 LEU A CA 1
ATOM 667 C C . LEU A 1 82 ? -17.616 4.846 22.903 1.00 97.31 82 LEU A C 1
ATOM 669 O O . LEU A 1 82 ? -17.890 4.593 24.074 1.00 97.31 82 LEU A O 1
ATOM 673 N N . ASP A 1 83 ? -17.840 6.044 22.356 1.00 97.75 83 ASP A N 1
ATOM 674 C CA . ASP A 1 83 ? -18.462 7.158 23.086 1.00 97.75 83 ASP A CA 1
ATOM 675 C C . ASP A 1 83 ? -19.878 6.775 23.557 1.00 97.75 83 ASP A C 1
ATOM 677 O O . ASP A 1 83 ? -20.228 6.945 24.726 1.00 97.75 83 ASP A O 1
ATOM 681 N N . TRP A 1 84 ? -20.682 6.173 22.671 1.00 97.75 84 TRP A N 1
ATOM 682 C CA . TRP A 1 84 ? -22.014 5.660 23.015 1.00 97.75 84 TRP A CA 1
ATOM 683 C C . TRP A 1 84 ? -21.964 4.536 24.055 1.00 97.75 84 TRP A C 1
ATOM 685 O O . TRP A 1 84 ? -22.786 4.500 24.979 1.00 97.75 84 TRP A O 1
ATOM 695 N N . LEU A 1 85 ? -20.993 3.629 23.931 1.00 97.50 85 LEU A N 1
ATOM 696 C CA . LEU A 1 85 ? -20.783 2.536 24.877 1.00 97.50 85 LEU A CA 1
ATOM 697 C C . LEU A 1 85 ? -20.395 3.058 26.264 1.00 97.50 85 LEU A C 1
ATOM 699 O O . LEU A 1 85 ? -20.884 2.538 27.265 1.00 97.50 85 LEU A O 1
ATOM 703 N N . TYR A 1 86 ? -19.562 4.098 26.330 1.00 97.38 86 TYR A N 1
ATOM 704 C CA . TYR A 1 86 ? -19.175 4.746 27.581 1.00 97.38 86 TYR A CA 1
ATOM 705 C C . TYR A 1 86 ? -20.384 5.338 28.311 1.00 97.38 86 TYR A C 1
ATOM 707 O O . TYR A 1 86 ? -20.535 5.125 29.514 1.00 97.38 86 TYR A O 1
ATOM 715 N N . LEU A 1 87 ? -21.266 6.028 27.578 1.00 97.06 87 LEU A N 1
ATOM 716 C CA . LEU A 1 87 ? -22.480 6.631 28.137 1.00 97.06 87 LEU A CA 1
ATOM 717 C C . LEU A 1 87 ? -23.485 5.585 28.634 1.00 97.06 87 LEU A C 1
ATOM 719 O O . LEU A 1 87 ? -24.152 5.807 29.641 1.00 97.06 87 LEU A O 1
ATOM 723 N N . THR A 1 88 ? -23.594 4.453 27.936 1.00 97.44 88 THR A N 1
ATOM 724 C CA . THR A 1 88 ? -24.590 3.414 28.240 1.00 97.44 88 THR A CA 1
ATOM 725 C C . THR A 1 88 ? -24.096 2.446 29.319 1.00 97.44 88 THR A C 1
ATOM 727 O O . THR A 1 88 ? -24.858 2.047 30.196 1.00 97.44 88 THR A O 1
ATOM 730 N N . SER A 1 89 ? -22.818 2.055 29.272 1.00 97.31 89 SER A N 1
ATOM 731 C CA . SER A 1 89 ? -22.240 1.042 30.163 1.00 97.31 89 SER A CA 1
ATOM 732 C C . SER A 1 89 ? -20.723 1.228 30.356 1.00 97.31 89 SER A C 1
ATOM 734 O O . SER A 1 89 ? -19.915 0.675 29.597 1.00 97.31 89 SER A O 1
ATOM 736 N N . PRO A 1 90 ? -20.295 1.928 31.421 1.00 95.44 90 PRO A N 1
ATOM 737 C CA . PRO A 1 90 ? -18.876 2.172 31.690 1.00 95.44 90 PRO A CA 1
ATOM 738 C C . PRO A 1 90 ? -18.038 0.903 31.926 1.00 95.44 90 PRO A C 1
ATOM 740 O O . PRO A 1 90 ? -16.842 0.890 31.634 1.00 95.44 90 PRO A O 1
ATOM 743 N N . SER A 1 91 ? -18.637 -0.174 32.447 1.00 96.12 91 SER A N 1
ATOM 744 C CA . SER A 1 91 ? -17.947 -1.454 32.674 1.00 96.12 91 SER A CA 1
ATOM 745 C C . SER A 1 91 ? -17.544 -2.134 31.363 1.00 96.12 91 SER A C 1
ATOM 747 O O . SER A 1 91 ? -16.396 -2.556 31.228 1.00 96.12 91 SER A O 1
ATOM 749 N N . LEU A 1 92 ? -18.449 -2.179 30.378 1.00 95.44 92 LEU A N 1
ATOM 750 C CA . LEU A 1 92 ? -18.170 -2.739 29.053 1.00 95.44 92 LEU A CA 1
ATOM 751 C C . LEU A 1 92 ? -17.178 -1.879 28.276 1.00 95.44 92 LEU A C 1
ATOM 753 O O . LEU A 1 92 ? -16.299 -2.422 27.617 1.00 95.44 92 LEU A O 1
ATOM 757 N N . TYR A 1 93 ? -17.257 -0.552 28.406 1.00 96.25 93 TYR A N 1
ATOM 758 C CA . TYR A 1 93 ? -16.253 0.339 27.827 1.00 96.25 93 TYR A CA 1
ATOM 759 C C . TYR A 1 93 ? -14.843 0.010 28.339 1.00 96.25 93 TYR A C 1
ATOM 761 O O . TYR A 1 93 ? -13.926 -0.165 27.540 1.00 96.25 93 TYR A O 1
ATOM 769 N N . ARG A 1 94 ? -14.668 -0.144 29.663 1.00 95.25 94 ARG A N 1
ATOM 770 C CA . ARG A 1 94 ? -13.367 -0.502 30.261 1.00 95.25 94 ARG A CA 1
ATOM 771 C C . ARG A 1 94 ? -12.830 -1.833 29.749 1.00 95.25 94 ARG A C 1
ATOM 773 O O . ARG A 1 94 ? -11.619 -1.947 29.588 1.00 95.25 94 ARG A O 1
ATOM 780 N N . ALA A 1 95 ? -13.708 -2.807 29.512 1.00 93.06 95 ALA A N 1
ATOM 781 C CA . ALA A 1 95 ? -13.335 -4.094 28.937 1.00 93.06 95 ALA A CA 1
ATOM 782 C C . ALA A 1 95 ? -12.949 -3.969 27.451 1.00 93.06 95 ALA A C 1
ATOM 784 O O . ALA A 1 95 ? -11.937 -4.523 27.040 1.00 93.06 95 ALA A O 1
ATOM 785 N N . ALA A 1 96 ? -13.708 -3.202 26.663 1.00 92.06 96 ALA A N 1
ATOM 786 C CA . ALA A 1 96 ? -13.507 -3.059 25.220 1.00 92.06 96 ALA A CA 1
ATOM 787 C C . ALA A 1 96 ? -12.201 -2.342 24.833 1.00 92.06 96 ALA A C 1
ATOM 789 O O . ALA A 1 96 ? -11.663 -2.597 23.761 1.00 92.06 96 ALA A O 1
ATOM 790 N N . ILE A 1 97 ? -11.691 -1.446 25.686 1.00 93.19 97 ILE A N 1
ATOM 791 C CA . ILE A 1 97 ? -10.421 -0.740 25.444 1.00 93.19 97 ILE A CA 1
ATOM 792 C C . ILE A 1 97 ? -9.182 -1.543 25.862 1.00 93.19 97 ILE A C 1
ATOM 794 O O . ILE A 1 97 ? -8.064 -1.083 25.625 1.00 93.19 97 ILE A O 1
ATOM 798 N N . GLN A 1 98 ? -9.348 -2.695 26.524 1.00 90.62 98 GLN A N 1
ATOM 799 C CA . GLN A 1 98 ? -8.199 -3.520 26.889 1.00 90.62 98 GLN A CA 1
ATOM 800 C C . GLN A 1 98 ? -7.529 -4.063 25.618 1.00 90.62 98 GLN A C 1
ATOM 802 O O . GLN A 1 98 ? -8.230 -4.481 24.693 1.00 90.62 98 GLN A O 1
ATOM 807 N N . PRO A 1 99 ? -6.186 -4.088 25.553 1.00 83.38 99 PRO A N 1
ATOM 808 C CA . PRO A 1 99 ? -5.476 -4.751 24.469 1.00 83.38 99 PRO A CA 1
ATOM 809 C C . PRO A 1 99 ? -5.947 -6.203 24.329 1.00 83.38 99 PRO A C 1
ATOM 811 O O . PRO A 1 99 ? -6.039 -6.933 25.315 1.00 83.38 99 PRO A O 1
ATOM 814 N N . CYS A 1 100 ? -6.253 -6.630 23.106 1.00 74.88 100 CYS A N 1
ATOM 815 C CA . CYS A 1 100 ? -6.656 -8.006 22.849 1.00 74.88 100 CYS A CA 1
ATOM 816 C C . CYS A 1 100 ? -5.451 -8.933 23.077 1.00 74.88 100 CYS A C 1
ATOM 818 O O . CYS A 1 100 ? -4.475 -8.858 22.331 1.00 74.88 100 CYS A O 1
ATOM 820 N N . ALA A 1 101 ? -5.521 -9.791 24.102 1.00 66.69 101 ALA A N 1
ATOM 821 C CA . ALA A 1 101 ? -4.455 -10.735 24.458 1.00 66.69 101 ALA A CA 1
ATOM 822 C C . ALA A 1 101 ? -4.040 -11.618 23.272 1.00 66.69 101 ALA A C 1
ATOM 824 O O . ALA A 1 101 ? -2.857 -11.827 23.033 1.00 66.69 101 ALA A O 1
ATOM 825 N N . THR A 1 102 ? -5.015 -12.012 22.454 1.00 64.31 102 THR A N 1
ATOM 826 C CA . THR A 1 102 ? -4.812 -12.830 21.261 1.00 64.31 102 THR A CA 1
ATOM 827 C C . THR A 1 102 ? -3.859 -12.089 20.286 1.00 64.31 102 THR A C 1
ATOM 829 O O . THR A 1 102 ? -2.857 -12.649 19.860 1.00 64.31 102 THR A O 1
ATOM 832 N N . VAL A 1 103 ? -4.039 -10.781 20.029 1.00 61.91 103 VAL A N 1
ATOM 833 C CA . VAL A 1 103 ? -3.155 -9.999 19.121 1.00 61.91 103 VAL A CA 1
ATOM 834 C C . VAL A 1 103 ? -1.719 -9.888 19.653 1.00 61.91 103 VAL A C 1
ATOM 836 O O . VAL A 1 103 ? -0.767 -9.808 18.876 1.00 61.91 103 VAL A O 1
ATOM 839 N N . LEU A 1 104 ? -1.548 -9.889 20.975 1.00 59.59 104 LEU A N 1
ATOM 840 C CA . LEU A 1 104 ? -0.240 -9.796 21.627 1.00 59.59 104 LEU A CA 1
ATOM 841 C C . LEU A 1 104 ? 0.552 -11.108 21.547 1.00 59.59 104 LEU A C 1
ATOM 843 O O . LEU A 1 104 ? 1.767 -11.062 21.369 1.00 59.59 104 LEU A O 1
ATOM 847 N N . GLU A 1 105 ? -0.115 -12.259 21.628 1.00 58.22 105 GLU A N 1
ATOM 848 C CA . GLU A 1 105 ? 0.512 -13.585 21.495 1.00 58.22 105 GLU A CA 1
ATOM 849 C C . GLU A 1 105 ? 1.087 -13.790 20.081 1.00 58.22 105 GLU A C 1
ATOM 851 O O . GLU A 1 105 ? 2.226 -14.229 19.929 1.00 58.22 105 GLU A O 1
ATOM 856 N N . THR A 1 106 ? 0.389 -13.318 19.041 1.00 53.12 106 THR A N 1
ATOM 857 C CA . THR A 1 106 ? 0.862 -13.418 17.644 1.00 53.12 106 THR A CA 1
ATOM 858 C C . THR A 1 106 ? 2.109 -12.614 17.295 1.00 53.12 106 THR A C 1
ATOM 860 O O . THR A 1 106 ? 2.717 -12.867 16.259 1.00 53.12 106 THR A O 1
ATOM 863 N N . LEU A 1 107 ? 2.490 -11.636 18.120 1.00 54.09 107 LEU A N 1
ATOM 864 C CA . LEU A 1 107 ? 3.725 -10.872 17.923 1.00 54.09 107 LEU A CA 1
ATOM 865 C C . LEU A 1 107 ? 4.933 -11.525 18.608 1.00 54.09 107 LEU A C 1
ATOM 867 O O . LEU A 1 107 ? 6.065 -11.159 18.297 1.00 54.09 107 LEU A O 1
ATOM 871 N N . ASN A 1 108 ? 4.696 -12.459 19.536 1.00 54.59 108 ASN A N 1
ATOM 872 C CA . ASN A 1 108 ? 5.717 -12.985 20.440 1.00 54.59 108 ASN A CA 1
ATOM 873 C C . ASN A 1 108 ? 6.107 -14.444 20.161 1.00 54.59 108 ASN A C 1
ATOM 875 O O . ASN A 1 108 ? 7.189 -14.848 20.581 1.00 54.59 108 ASN A O 1
ATOM 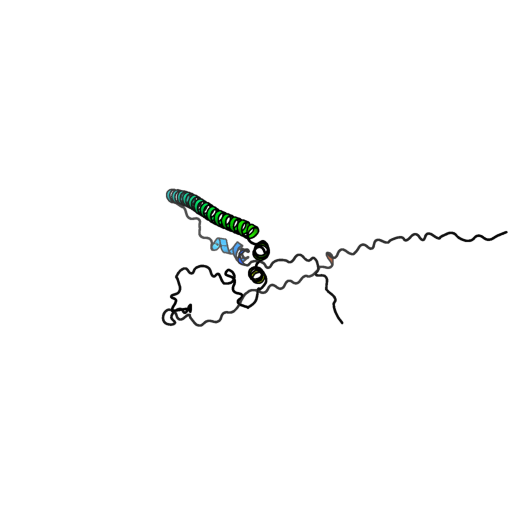879 N N . GLU A 1 109 ? 5.278 -15.231 19.472 1.00 47.78 109 GLU A N 1
ATOM 880 C CA . GLU A 1 109 ? 5.548 -16.658 19.260 1.00 47.78 109 GLU A CA 1
ATOM 881 C C . GLU A 1 109 ? 6.061 -16.950 17.844 1.00 47.78 109 GLU A C 1
ATOM 883 O O . GLU A 1 109 ? 5.344 -16.828 16.851 1.00 47.78 109 GLU A O 1
ATOM 888 N N . THR A 1 110 ? 7.331 -17.357 17.770 1.00 52.41 110 THR A N 1
ATOM 889 C CA . THR A 1 110 ? 7.979 -17.925 16.580 1.00 52.41 110 THR A CA 1
ATOM 890 C C . THR A 1 110 ? 7.679 -19.403 16.369 1.00 52.41 110 THR A C 1
ATOM 892 O O . THR A 1 110 ? 8.055 -19.925 15.328 1.00 52.41 110 THR A O 1
ATOM 895 N N . ASP A 1 111 ? 6.998 -20.094 17.285 1.00 46.50 111 ASP A N 1
ATOM 896 C CA . ASP A 1 111 ? 6.911 -21.551 17.225 1.00 46.50 111 ASP A CA 1
ATOM 897 C C . ASP A 1 111 ? 5.516 -22.086 17.572 1.00 46.50 111 ASP A C 1
ATOM 899 O O . ASP A 1 111 ? 5.072 -22.060 18.712 1.00 46.50 111 ASP A O 1
ATOM 903 N N . SER A 1 112 ? 4.876 -22.663 16.554 1.00 53.38 112 SER A N 1
ATOM 904 C CA . SER A 1 112 ? 4.077 -23.891 16.654 1.00 53.38 112 SER A CA 1
ATOM 905 C C . SER A 1 112 ? 2.970 -23.961 17.719 1.00 53.38 112 SER A C 1
ATOM 907 O O . SER A 1 112 ? 2.987 -24.837 18.576 1.00 53.38 112 SER A O 1
ATOM 909 N N . ALA A 1 113 ? 1.918 -23.160 17.571 1.00 41.75 113 ALA A N 1
ATOM 910 C CA . ALA A 1 113 ? 0.542 -23.601 17.813 1.00 41.75 113 ALA A CA 1
ATOM 911 C C . ALA A 1 113 ? -0.419 -22.623 17.134 1.00 41.75 113 ALA A C 1
ATOM 913 O O . ALA A 1 113 ? -0.276 -21.409 17.234 1.00 41.75 113 ALA A O 1
ATOM 914 N N . SER A 1 114 ? -1.402 -23.153 16.413 1.00 47.16 114 SER A N 1
ATOM 915 C CA . SER A 1 114 ? -2.436 -22.396 15.710 1.00 47.16 114 SER A CA 1
ATOM 916 C C . SER A 1 114 ? -3.320 -21.612 16.689 1.00 47.16 114 SER A C 1
ATOM 918 O O . SER A 1 114 ? -4.404 -22.065 17.067 1.00 47.16 114 SER A O 1
ATOM 920 N N . VAL A 1 115 ? -2.872 -20.430 17.101 1.00 41.31 115 VAL A N 1
ATOM 921 C CA . VAL A 1 115 ? -3.719 -19.441 17.763 1.00 41.31 115 VAL A CA 1
ATOM 922 C C . VAL A 1 115 ? -4.409 -18.636 16.666 1.00 41.31 115 VAL A C 1
ATOM 924 O O . VAL A 1 115 ? -3.791 -17.876 15.922 1.00 41.31 115 VAL A O 1
ATOM 927 N N . ASN A 1 116 ? -5.715 -18.864 16.524 1.00 49.38 116 ASN A N 1
ATOM 928 C CA . ASN A 1 116 ? -6.570 -18.192 15.553 1.00 49.38 116 ASN A CA 1
ATOM 929 C C . ASN A 1 116 ? -6.702 -16.699 15.888 1.00 49.38 116 ASN A C 1
ATOM 931 O O . ASN A 1 116 ? -7.634 -16.280 16.574 1.00 49.38 116 ASN A O 1
ATOM 935 N N . LEU A 1 117 ? -5.804 -15.888 15.337 1.00 47.44 117 LEU A N 1
ATOM 936 C CA . LEU A 1 117 ? -6.119 -14.515 14.960 1.00 47.44 117 LEU A CA 1
ATOM 937 C C . LEU A 1 117 ? -6.112 -14.356 13.451 1.00 47.44 117 LEU A C 1
ATOM 939 O O . LEU A 1 117 ? -5.324 -15.009 12.769 1.00 47.44 117 LEU A O 1
ATOM 943 N N . PRO A 1 118 ? -6.907 -13.410 12.925 1.00 51.44 118 PRO A N 1
ATOM 944 C CA . PRO A 1 118 ? -7.090 -13.214 11.490 1.00 51.44 118 PRO A CA 1
ATOM 945 C C . PRO A 1 118 ? -5.839 -12.754 10.715 1.00 51.44 118 PRO A C 1
ATOM 947 O O . PRO A 1 118 ? -5.966 -12.455 9.534 1.00 51.44 118 PRO A O 1
ATOM 950 N N . ILE A 1 119 ? -4.652 -12.654 11.331 1.00 46.84 119 ILE A N 1
ATOM 951 C CA . ILE A 1 119 ? -3.454 -12.078 10.692 1.00 46.84 119 ILE A CA 1
ATOM 952 C C . ILE A 1 119 ? -2.314 -13.098 10.535 1.00 46.84 119 ILE A C 1
ATOM 954 O O . ILE A 1 119 ? -1.733 -13.165 9.457 1.00 46.84 119 ILE A O 1
ATOM 958 N N . SER A 1 120 ? -2.021 -13.947 11.528 1.00 46.06 120 SER A N 1
ATOM 959 C CA . SER A 1 120 ? -0.890 -14.898 11.439 1.00 46.06 120 SER A CA 1
ATOM 960 C C . SER A 1 120 ? -1.100 -16.056 10.452 1.00 46.06 120 SER A C 1
ATOM 962 O O . SER A 1 120 ? -0.138 -16.717 10.081 1.00 46.06 120 SER A O 1
ATOM 964 N N . GLY A 1 121 ? -2.332 -16.276 9.980 1.00 55.38 121 GLY A N 1
ATOM 965 C CA . GLY A 1 121 ? -2.650 -17.199 8.879 1.00 55.38 121 GLY A CA 1
ATOM 966 C C . GLY A 1 121 ? -2.902 -16.509 7.534 1.00 55.38 121 GLY A C 1
ATOM 967 O O . GLY A 1 121 ? -3.362 -17.157 6.592 1.00 55.38 121 GLY A O 1
ATOM 968 N N . LEU A 1 122 ? -2.672 -15.195 7.429 1.00 59.75 122 LEU A N 1
ATOM 969 C CA . LEU A 1 122 ? -3.035 -14.431 6.240 1.00 59.75 122 LEU A CA 1
ATOM 970 C C . LEU A 1 122 ? -2.009 -14.664 5.122 1.00 59.75 122 LEU A C 1
ATOM 972 O O . LEU A 1 122 ? -1.051 -13.914 4.946 1.00 59.75 122 LEU A O 1
ATOM 976 N N . THR A 1 123 ? -2.221 -15.723 4.346 1.00 74.06 123 THR A N 1
ATOM 977 C CA . THR A 1 123 ? -1.536 -15.893 3.062 1.00 74.06 123 THR A CA 1
ATOM 978 C C . THR A 1 123 ? -2.085 -14.864 2.077 1.00 74.06 123 THR A C 1
ATOM 980 O O . THR A 1 123 ? -3.294 -14.625 2.022 1.00 74.06 123 THR A O 1
ATOM 983 N N . GLY A 1 124 ? -1.198 -14.228 1.307 1.00 75.56 124 GLY A N 1
ATOM 984 C CA . GLY A 1 124 ? -1.607 -13.314 0.242 1.00 75.56 124 GLY A CA 1
ATOM 985 C C . GLY A 1 124 ? -2.526 -14.008 -0.776 1.00 75.56 124 GLY A C 1
ATOM 986 O O . GLY A 1 124 ? -2.515 -15.234 -0.889 1.00 75.56 124 GLY A O 1
ATOM 987 N N . PRO A 1 125 ? -3.332 -13.253 -1.537 1.00 81.75 125 PRO A N 1
ATOM 988 C CA . PRO A 1 125 ? -4.217 -13.853 -2.525 1.00 81.75 125 PRO A CA 1
ATOM 989 C C . PRO A 1 125 ? -3.411 -14.635 -3.570 1.00 81.75 125 PRO A C 1
ATOM 991 O O . PRO A 1 125 ? -2.433 -14.131 -4.128 1.00 81.75 125 PRO A O 1
ATOM 994 N N . TYR A 1 126 ? -3.848 -15.857 -3.870 1.00 81.25 126 TYR A N 1
ATOM 995 C CA . TYR A 1 126 ? -3.303 -16.630 -4.981 1.00 81.25 126 TYR A CA 1
ATOM 996 C C . TYR A 1 126 ? -3.685 -15.989 -6.319 1.00 81.25 126 TYR A C 1
ATOM 998 O O . TYR A 1 126 ? -4.770 -15.426 -6.472 1.00 81.25 126 TYR A O 1
ATOM 1006 N N . ARG A 1 127 ? -2.808 -16.116 -7.323 1.00 81.69 127 ARG A N 1
ATOM 1007 C CA . ARG A 1 127 ? -3.086 -15.639 -8.690 1.00 81.69 127 ARG A CA 1
ATOM 1008 C C . ARG A 1 127 ? -4.315 -16.321 -9.301 1.00 81.69 127 ARG A C 1
ATOM 1010 O O . ARG A 1 127 ? -5.061 -15.690 -10.043 1.00 81.69 127 ARG A O 1
ATOM 1017 N N . THR A 1 128 ? -4.500 -17.602 -9.005 1.00 80.44 128 THR A N 1
ATOM 1018 C CA . THR A 1 128 ?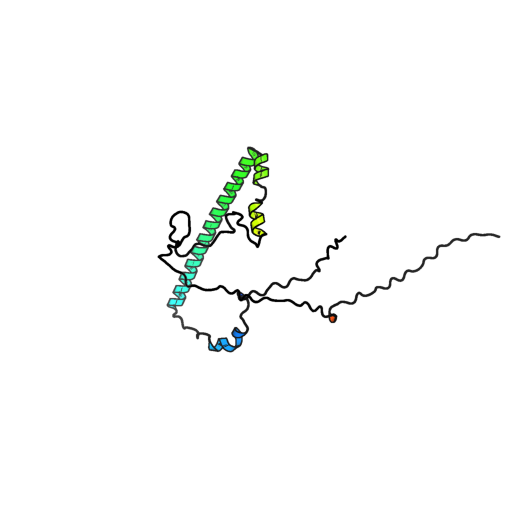 -5.649 -18.414 -9.410 1.00 80.44 128 THR A CA 1
ATOM 1019 C C . THR A 1 128 ? -6.232 -19.051 -8.165 1.00 80.44 128 THR A C 1
ATOM 1021 O O . THR A 1 128 ? -5.486 -19.620 -7.370 1.00 80.44 128 THR A O 1
ATOM 1024 N N . ALA A 1 129 ? -7.549 -18.937 -7.990 1.00 74.00 129 ALA A N 1
ATOM 1025 C CA . ALA A 1 129 ? -8.225 -19.588 -6.880 1.00 74.00 129 ALA A CA 1
ATOM 1026 C C . ALA A 1 129 ? -8.003 -21.108 -6.982 1.00 74.00 129 ALA A C 1
ATOM 1028 O O . ALA A 1 129 ? -8.277 -21.672 -8.047 1.00 74.00 129 ALA A O 1
ATOM 1029 N N . PRO A 1 130 ? -7.516 -21.767 -5.919 1.00 68.50 130 PRO A N 1
ATOM 1030 C CA . PRO A 1 130 ? -7.552 -23.220 -5.844 1.00 68.50 130 PRO A CA 1
ATOM 1031 C C . PRO A 1 130 ? -8.999 -23.697 -6.019 1.00 68.50 130 PRO A C 1
ATOM 1033 O O . PRO A 1 130 ? -9.928 -23.062 -5.509 1.00 68.50 130 PRO A O 1
ATOM 1036 N N . ARG A 1 131 ? -9.218 -24.786 -6.763 1.00 63.56 131 ARG A N 1
ATOM 1037 C CA . ARG A 1 131 ? -10.552 -25.386 -6.864 1.00 63.56 131 ARG A CA 1
ATOM 1038 C C . ARG A 1 131 ? -10.847 -26.099 -5.551 1.00 63.56 131 ARG A C 1
ATOM 1040 O O . ARG A 1 131 ? -10.256 -27.127 -5.268 1.00 63.56 131 ARG A O 1
ATOM 1047 N N . VAL A 1 132 ? -11.736 -25.526 -4.749 1.00 58.00 132 VAL A N 1
ATOM 1048 C CA . VAL A 1 132 ? -12.140 -26.102 -3.463 1.00 58.00 132 VAL A CA 1
ATOM 1049 C C . VAL A 1 132 ? -13.288 -27.086 -3.694 1.00 58.00 132 VAL A C 1
ATOM 1051 O O . VAL A 1 132 ? -14.285 -26.734 -4.334 1.00 58.00 132 VAL A O 1
ATOM 1054 N N . HIS A 1 133 ? -13.180 -28.301 -3.155 1.00 47.03 133 HIS A N 1
ATOM 1055 C CA . HIS A 1 133 ? -14.307 -29.223 -3.025 1.00 47.03 133 HIS A CA 1
ATOM 1056 C C . HIS A 1 133 ? -14.693 -29.337 -1.541 1.00 47.03 133 HIS A C 1
ATOM 1058 O O . HIS A 1 133 ? -13.988 -29.949 -0.745 1.00 47.03 133 HIS A O 1
ATOM 1064 N N . GLY A 1 134 ? -15.807 -28.709 -1.149 1.00 62.28 134 GLY A N 1
ATOM 1065 C CA . GLY A 1 134 ? -16.249 -28.667 0.252 1.00 62.28 134 GLY A CA 1
ATOM 1066 C C . GLY A 1 134 ? -15.378 -27.762 1.136 1.00 62.28 134 GLY A C 1
ATOM 1067 O O . GLY A 1 134 ? -15.062 -26.645 0.742 1.00 62.28 134 GLY A O 1
ATOM 1068 N N . ASP A 1 135 ? -15.011 -28.239 2.328 1.00 57.38 135 ASP A N 1
ATOM 1069 C CA . ASP A 1 135 ? -14.306 -27.455 3.361 1.00 57.38 135 ASP A CA 1
ATOM 1070 C C . ASP A 1 135 ? -12.774 -27.651 3.371 1.00 57.38 135 ASP A C 1
ATOM 1072 O O . ASP A 1 135 ? -12.083 -27.076 4.215 1.00 57.38 135 ASP A O 1
ATOM 1076 N N . ARG A 1 136 ? -12.209 -28.454 2.456 1.00 50.50 136 ARG A N 1
ATOM 1077 C CA . ARG A 1 136 ? -10.754 -28.674 2.352 1.00 50.50 136 ARG A CA 1
ATOM 1078 C C . ARG A 1 136 ? -10.190 -28.040 1.083 1.00 50.50 136 ARG A C 1
ATOM 1080 O O . ARG A 1 136 ? -10.743 -28.192 -0.004 1.00 50.50 136 ARG A O 1
ATOM 1087 N N . MET A 1 137 ? -9.062 -27.342 1.239 1.00 54.22 137 MET A N 1
ATOM 1088 C CA . MET A 1 137 ? -8.187 -26.889 0.149 1.00 54.22 137 MET A CA 1
ATOM 1089 C C . MET A 1 137 ? -7.455 -28.094 -0.452 1.00 54.22 137 MET A C 1
ATOM 1091 O O . MET A 1 137 ? -6.232 -28.174 -0.409 1.00 54.22 137 MET A O 1
ATOM 1095 N N . ASP A 1 138 ? -8.208 -29.055 -0.967 1.00 53.91 138 ASP A N 1
ATOM 1096 C CA . ASP A 1 138 ? -7.645 -30.185 -1.680 1.00 53.91 138 ASP A CA 1
ATOM 1097 C C . ASP A 1 138 ? -7.685 -29.794 -3.163 1.00 53.91 138 ASP A C 1
ATOM 1099 O O . ASP A 1 138 ? -8.755 -29.711 -3.771 1.00 53.91 138 ASP A O 1
ATOM 1103 N N . CYS A 1 139 ? -6.519 -29.483 -3.746 1.00 51.78 139 CYS A N 1
ATOM 1104 C CA . CYS A 1 139 ? -6.369 -29.634 -5.192 1.00 51.78 139 CYS A CA 1
ATOM 1105 C C . CYS A 1 139 ? -6.855 -31.054 -5.514 1.00 51.78 139 CYS A C 1
ATOM 1107 O O . CYS A 1 139 ? -6.386 -31.979 -4.847 1.00 51.78 139 CYS A O 1
ATOM 1109 N N . PRO A 1 140 ? -7.780 -31.260 -6.466 1.00 56.34 140 PRO A N 1
ATOM 1110 C CA . PRO A 1 140 ? -8.130 -32.613 -6.870 1.00 56.34 140 PRO A CA 1
ATOM 1111 C C . PRO A 1 140 ? -6.827 -33.347 -7.210 1.00 56.34 140 PRO A C 1
ATOM 1113 O O . PRO A 1 140 ? -6.068 -32.842 -8.039 1.00 56.34 140 PRO A O 1
ATOM 1116 N N . GLU A 1 141 ? -6.548 -34.494 -6.577 1.00 54.81 141 GLU A N 1
ATOM 1117 C CA . GLU A 1 141 ? -5.353 -35.318 -6.866 1.00 54.81 141 GLU A CA 1
ATOM 1118 C C . GLU A 1 141 ? -5.235 -35.625 -8.375 1.00 54.81 141 GLU A C 1
ATOM 1120 O O . GLU A 1 141 ? -4.152 -35.841 -8.904 1.00 54.81 141 GLU A O 1
ATOM 1125 N N . GLU A 1 142 ? -6.361 -35.564 -9.091 1.00 59.28 142 GLU A N 1
ATOM 1126 C CA . GLU A 1 142 ? -6.486 -35.746 -10.537 1.00 59.28 142 GLU A CA 1
ATOM 1127 C C . GLU A 1 142 ? -5.964 -34.565 -11.389 1.00 59.28 142 GLU A C 1
ATOM 1129 O O . GLU A 1 142 ? -5.690 -34.754 -12.574 1.00 59.28 142 GLU A O 1
ATOM 1134 N N . GLU A 1 143 ? -5.851 -33.345 -10.845 1.00 67.50 143 GLU A N 1
ATOM 1135 C CA . GLU A 1 143 ? -5.526 -32.128 -11.619 1.00 67.50 143 GLU A CA 1
ATOM 1136 C C . GLU A 1 143 ? -4.033 -31.764 -11.573 1.00 67.50 143 GLU A C 1
ATOM 1138 O O . GLU A 1 143 ? -3.502 -31.218 -12.545 1.00 67.50 143 GLU A O 1
ATOM 1143 N N . TYR A 1 144 ? -3.339 -32.073 -10.474 1.00 73.25 144 TYR A N 1
ATOM 1144 C CA . TYR A 1 144 ? -1.896 -31.862 -10.360 1.00 73.25 144 TYR A CA 1
ATOM 1145 C C . TYR A 1 144 ? -1.276 -32.773 -9.298 1.00 73.25 144 TYR A C 1
ATOM 1147 O O . TYR A 1 144 ? -1.501 -32.579 -8.105 1.00 73.25 144 TYR A O 1
ATOM 1155 N N . ASP A 1 145 ? -0.442 -33.707 -9.748 1.00 77.56 145 ASP A N 1
ATOM 1156 C CA . ASP A 1 145 ? 0.427 -34.518 -8.900 1.00 77.56 145 ASP A CA 1
ATOM 1157 C C . ASP A 1 145 ? 1.808 -33.834 -8.813 1.00 77.56 145 ASP A C 1
ATOM 1159 O O . ASP A 1 145 ? 2.512 -33.746 -9.832 1.00 77.56 145 ASP A O 1
ATOM 1163 N N . PRO A 1 146 ? 2.181 -33.223 -7.668 1.00 82.25 146 PRO A N 1
ATOM 1164 C CA . PRO A 1 146 ? 3.475 -32.572 -7.532 1.00 82.25 146 PRO A CA 1
ATOM 1165 C C . PRO A 1 146 ? 4.601 -33.610 -7.639 1.00 82.25 146 PRO A C 1
ATOM 1167 O O . PRO A 1 146 ? 4.479 -34.704 -7.103 1.00 82.25 146 PRO A O 1
ATOM 1170 N N . PRO A 1 147 ? 5.734 -33.279 -8.279 1.00 88.56 147 PRO A N 1
ATOM 1171 C CA . PRO A 1 147 ? 6.860 -34.199 -8.326 1.00 88.56 147 PRO A CA 1
ATOM 1172 C C . PRO A 1 147 ? 7.391 -34.478 -6.916 1.00 88.56 147 PRO A C 1
ATOM 1174 O O . PRO A 1 147 ? 7.593 -33.545 -6.132 1.00 88.56 147 PRO A O 1
ATOM 1177 N N . ASP A 1 148 ? 7.685 -35.748 -6.639 1.00 87.69 148 ASP A N 1
ATOM 1178 C CA . ASP A 1 148 ? 8.356 -36.154 -5.408 1.00 87.69 148 ASP A CA 1
ATOM 1179 C C . ASP A 1 148 ? 9.717 -35.454 -5.280 1.00 87.69 148 ASP A C 1
ATOM 1181 O O . ASP A 1 148 ? 10.544 -35.456 -6.199 1.00 87.69 148 ASP A O 1
ATOM 1185 N N . GLY A 1 149 ? 9.964 -34.854 -4.117 1.00 87.94 149 GLY A N 1
ATOM 1186 C CA . GLY A 1 149 ? 11.215 -34.173 -3.815 1.00 87.94 149 GLY A CA 1
ATOM 1187 C C . GLY A 1 149 ? 11.400 -33.946 -2.320 1.00 87.94 149 GLY A C 1
ATOM 1188 O O . GLY A 1 149 ? 10.436 -33.814 -1.569 1.00 87.94 149 GLY A O 1
ATOM 1189 N N . GLU A 1 150 ? 12.658 -33.883 -1.888 1.00 89.62 150 GLU A N 1
ATOM 1190 C CA . GLU A 1 150 ? 13.024 -33.580 -0.505 1.00 89.62 150 GLU A CA 1
ATOM 1191 C C . GLU A 1 150 ? 13.430 -32.110 -0.374 1.0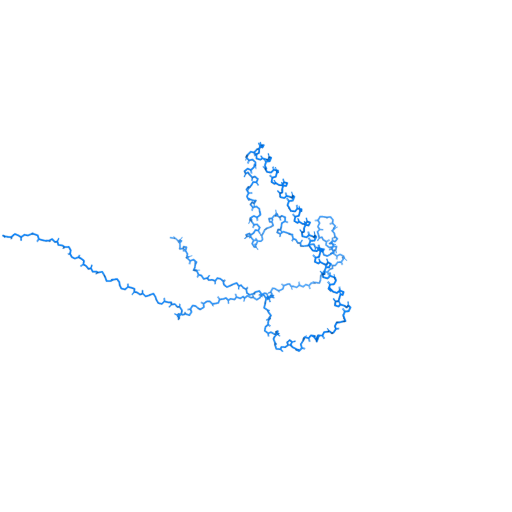0 89.62 150 GLU A C 1
ATOM 1193 O O . GLU A 1 150 ? 14.175 -31.570 -1.197 1.00 89.62 150 GLU A O 1
ATOM 1198 N N . TRP A 1 151 ? 12.952 -31.450 0.681 1.00 85.50 151 TRP A N 1
ATOM 1199 C CA . TRP A 1 151 ? 13.381 -30.097 1.011 1.00 85.50 151 TRP A CA 1
ATOM 1200 C C . TRP A 1 151 ? 14.603 -30.153 1.931 1.00 85.50 151 TRP A C 1
ATOM 1202 O O . TRP A 1 151 ? 14.522 -30.659 3.049 1.00 85.50 151 TRP A O 1
ATOM 1212 N N . VAL A 1 152 ? 15.736 -29.625 1.462 1.00 88.88 152 VAL A N 1
ATOM 1213 C CA . VAL A 1 152 ? 16.975 -29.514 2.244 1.00 88.88 152 VAL A CA 1
ATOM 1214 C C . VAL A 1 152 ? 17.216 -28.044 2.566 1.00 88.88 152 VAL A C 1
ATOM 1216 O O . VAL A 1 152 ? 17.440 -27.242 1.658 1.00 88.88 152 VAL A O 1
ATOM 1219 N N . ASP A 1 153 ? 17.195 -27.688 3.852 1.00 86.44 153 ASP A N 1
ATOM 1220 C CA . ASP A 1 153 ? 17.534 -26.332 4.283 1.00 86.44 153 ASP A CA 1
ATOM 1221 C C . ASP A 1 153 ? 19.037 -26.079 4.112 1.00 86.44 153 ASP A C 1
ATOM 1223 O O . ASP A 1 153 ? 19.874 -26.650 4.812 1.00 86.44 153 ASP A O 1
ATOM 1227 N N . SER A 1 154 ? 19.384 -25.213 3.163 1.00 89.25 154 SER A N 1
ATOM 1228 C CA . SER A 1 154 ? 20.758 -24.780 2.906 1.00 89.25 154 SER A CA 1
ATOM 1229 C C . SER A 1 154 ? 21.049 -23.377 3.453 1.00 89.25 154 SER A C 1
ATOM 1231 O O . SER A 1 154 ? 21.967 -22.710 2.964 1.00 89.25 154 SER A O 1
ATOM 1233 N N . THR A 1 155 ? 20.248 -22.879 4.401 1.00 83.69 155 THR A N 1
ATOM 1234 C CA . THR A 1 155 ? 20.437 -21.546 4.986 1.00 83.69 155 THR A CA 1
ATOM 1235 C C . THR A 1 155 ? 21.780 -21.483 5.724 1.00 83.69 155 THR A C 1
ATOM 1237 O O . THR A 1 155 ? 22.024 -22.274 6.636 1.00 83.69 155 THR A O 1
ATOM 1240 N N . PRO A 1 156 ? 22.692 -20.562 5.351 1.00 80.12 156 PRO A N 1
ATOM 1241 C CA . PRO A 1 156 ? 24.008 -20.493 5.969 1.00 80.12 156 PRO A CA 1
ATOM 1242 C C . PRO A 1 156 ? 23.897 -20.063 7.435 1.00 80.12 156 PRO A C 1
ATOM 1244 O O . PRO A 1 156 ? 23.320 -19.021 7.750 1.00 80.12 156 PRO A O 1
ATOM 1247 N N . VAL A 1 157 ? 24.500 -20.845 8.328 1.00 78.44 157 VAL A N 1
ATOM 1248 C CA . VAL A 1 157 ? 24.599 -20.517 9.754 1.00 78.44 157 VAL A CA 1
ATOM 1249 C C . VAL A 1 157 ? 25.805 -19.604 9.972 1.00 78.44 157 VAL A C 1
ATOM 1251 O O . VAL A 1 157 ? 26.939 -19.970 9.663 1.00 78.44 157 VAL A O 1
ATOM 1254 N N . PHE A 1 158 ? 25.572 -18.405 10.508 1.00 71.88 158 PHE A N 1
ATOM 1255 C CA . PHE A 1 158 ? 26.633 -17.455 10.847 1.00 71.88 158 PHE A CA 1
ATOM 1256 C C . PHE A 1 158 ? 26.979 -17.562 12.334 1.00 71.88 158 PHE A C 1
ATOM 1258 O O . PHE A 1 158 ? 26.211 -17.122 13.187 1.00 71.88 158 PHE A O 1
ATOM 1265 N N . ASN A 1 159 ? 28.155 -18.108 12.641 1.00 74.69 159 ASN A N 1
ATOM 1266 C CA . ASN A 1 159 ? 28.698 -18.113 13.997 1.00 74.69 159 ASN A CA 1
ATOM 1267 C C . ASN A 1 159 ? 29.550 -16.855 14.199 1.00 74.69 159 ASN A C 1
ATOM 1269 O O . ASN A 1 159 ? 30.495 -16.614 13.449 1.00 74.69 159 ASN A O 1
ATOM 1273 N N . TYR A 1 160 ? 29.208 -16.042 15.198 1.00 66.50 160 TYR A N 1
ATOM 1274 C CA . TYR A 1 160 ? 29.972 -14.846 15.550 1.00 66.50 160 TYR A CA 1
ATOM 1275 C C . TYR A 1 160 ? 30.880 -15.150 16.738 1.00 66.50 160 TYR A C 1
ATOM 1277 O O . TYR A 1 160 ? 30.409 -15.272 17.868 1.00 66.50 160 TYR A O 1
ATOM 1285 N N . GLU A 1 161 ? 32.183 -15.236 16.490 1.00 63.72 161 GLU A N 1
ATOM 1286 C CA . GLU A 1 161 ? 33.187 -15.291 17.550 1.00 63.72 161 GLU A CA 1
ATOM 1287 C C . GLU A 1 161 ? 33.585 -13.861 17.926 1.00 63.72 161 GLU A C 1
ATOM 1289 O O . GLU A 1 161 ? 34.070 -13.081 17.106 1.00 63.72 161 GLU A O 1
ATOM 1294 N N . PHE A 1 162 ? 33.308 -13.479 19.170 1.00 56.69 162 PHE A N 1
ATOM 1295 C CA . PHE A 1 162 ? 33.756 -12.217 19.744 1.00 56.69 162 PHE A CA 1
ATOM 1296 C C . PHE A 1 162 ? 35.132 -12.432 20.369 1.00 56.69 162 PHE A C 1
ATOM 1298 O O . PHE A 1 162 ? 35.259 -12.757 21.548 1.00 56.69 162 PHE A O 1
ATOM 1305 N N . GLU A 1 163 ? 36.191 -12.213 19.602 1.00 53.56 163 GLU A N 1
ATOM 1306 C CA . GLU A 1 163 ? 37.494 -11.985 20.215 1.00 53.56 163 GLU A CA 1
ATOM 1307 C C . GLU A 1 163 ? 37.501 -10.552 20.759 1.00 53.56 163 GLU A C 1
ATOM 1309 O O . GLU A 1 163 ? 37.631 -9.570 20.028 1.00 53.56 163 GLU A O 1
ATOM 1314 N N . LEU A 1 164 ? 37.284 -10.408 22.070 1.00 49.06 164 LEU A N 1
ATOM 1315 C CA . LEU A 1 164 ? 37.646 -9.177 22.764 1.00 49.06 164 LEU A CA 1
ATOM 1316 C C . LEU A 1 164 ? 39.171 -9.096 22.749 1.00 49.06 164 LEU A C 1
ATOM 1318 O O . LEU A 1 164 ? 39.832 -9.590 23.665 1.00 49.06 164 LEU A O 1
ATOM 1322 N N . ASP A 1 165 ? 39.724 -8.479 21.707 1.00 46.38 165 ASP A N 1
ATOM 1323 C CA . ASP A 1 165 ? 41.131 -8.111 21.674 1.00 46.38 165 ASP A CA 1
ATOM 1324 C C . ASP A 1 165 ? 41.451 -7.361 22.971 1.00 46.38 165 ASP A C 1
ATOM 1326 O O . ASP A 1 165 ? 40.948 -6.262 23.232 1.00 46.38 165 ASP A O 1
ATOM 1330 N N . ARG A 1 166 ? 42.298 -7.966 23.816 1.00 54.16 166 ARG A N 1
ATOM 1331 C CA . ARG A 1 166 ? 42.741 -7.395 25.103 1.00 54.16 166 ARG A CA 1
ATOM 1332 C C . ARG A 1 166 ? 43.310 -5.980 24.955 1.00 54.16 166 ARG A C 1
ATOM 1334 O O . ARG A 1 166 ? 43.363 -5.250 25.935 1.00 54.16 166 ARG A O 1
ATOM 1341 N N . GLN A 1 167 ? 43.702 -5.591 23.743 1.00 54.56 167 GLN A N 1
ATOM 1342 C CA . GLN A 1 167 ? 44.186 -4.258 23.389 1.00 54.56 167 GLN A CA 1
ATOM 1343 C C . GLN A 1 167 ? 43.109 -3.162 23.506 1.00 54.56 167 GLN A C 1
ATOM 1345 O O . GLN A 1 167 ? 43.454 -2.003 23.721 1.00 54.56 167 GLN A O 1
ATOM 1350 N N . PHE A 1 168 ? 41.818 -3.512 23.425 1.00 52.53 168 PHE A N 1
ATOM 1351 C CA . PHE A 1 168 ? 40.696 -2.578 23.603 1.00 52.53 168 PHE A CA 1
ATOM 1352 C C . PHE A 1 168 ? 40.085 -2.617 25.012 1.00 52.53 168 PHE A C 1
ATOM 1354 O O . PHE A 1 168 ? 39.182 -1.835 25.321 1.00 52.53 168 PHE A O 1
ATOM 1361 N N . MET A 1 169 ? 40.578 -3.490 25.897 1.00 49.28 169 MET A N 1
ATOM 1362 C CA . MET A 1 169 ? 40.230 -3.449 27.316 1.00 49.28 169 MET A CA 1
ATOM 1363 C C . MET A 1 169 ? 40.957 -2.264 27.953 1.00 49.28 169 MET A C 1
ATOM 1365 O O . MET A 1 169 ? 42.151 -2.329 28.231 1.00 49.28 169 MET A O 1
ATOM 1369 N N . ALA A 1 170 ? 40.241 -1.163 28.187 1.00 58.91 170 ALA A N 1
ATOM 1370 C CA . ALA A 1 170 ? 40.775 -0.061 28.976 1.00 58.91 170 ALA A CA 1
ATOM 1371 C C . ALA A 1 170 ? 41.166 -0.589 30.364 1.00 58.91 170 ALA A C 1
ATOM 1373 O O . ALA A 1 170 ? 40.306 -1.022 31.135 1.00 58.91 170 ALA A O 1
ATOM 1374 N N . GLU A 1 171 ? 42.461 -0.562 30.690 1.00 54.97 171 GLU A N 1
ATOM 1375 C CA . GLU A 1 171 ? 42.908 -0.894 32.038 1.00 54.97 171 GLU A CA 1
ATOM 1376 C C . GLU A 1 171 ? 42.214 0.050 33.030 1.00 54.97 171 GLU A C 1
ATOM 1378 O O . GLU A 1 171 ? 42.272 1.278 32.863 1.00 54.97 171 GLU A O 1
ATOM 1383 N N . PRO A 1 172 ? 41.538 -0.473 34.068 1.00 53.19 172 PRO A N 1
ATOM 1384 C CA . PRO A 1 172 ? 40.901 0.376 35.056 1.00 53.19 172 PRO A CA 1
ATOM 1385 C C . PRO A 1 172 ? 41.989 1.181 35.771 1.00 53.19 172 PRO A C 1
ATOM 1387 O O . PRO A 1 172 ? 42.757 0.643 36.573 1.00 53.19 172 PRO A O 1
ATOM 1390 N N . LYS A 1 173 ? 42.067 2.489 35.483 1.00 55.97 173 LYS A N 1
ATOM 1391 C CA . LYS A 1 173 ? 42.991 3.402 36.163 1.00 55.97 173 LYS A CA 1
ATOM 1392 C C . LYS A 1 173 ? 42.693 3.368 37.660 1.00 55.97 173 LYS A C 1
ATOM 1394 O O . LYS A 1 173 ? 41.705 3.937 38.123 1.00 55.97 173 LYS A O 1
ATOM 1399 N N . LYS A 1 174 ? 43.558 2.708 38.432 1.00 53.75 174 LYS A N 1
ATOM 1400 C CA . LYS A 1 174 ? 43.500 2.715 39.897 1.00 53.75 174 LYS A CA 1
ATOM 1401 C C . LYS A 1 174 ? 43.788 4.135 40.382 1.00 53.75 174 LYS A C 1
ATOM 1403 O O . LYS A 1 174 ? 44.942 4.553 40.461 1.00 53.75 174 LYS A O 1
ATOM 1408 N N . LYS A 1 175 ? 42.740 4.891 40.708 1.00 55.44 175 LYS A N 1
ATOM 1409 C CA . LYS A 1 175 ? 42.864 6.152 41.443 1.00 55.44 175 LYS A CA 1
ATOM 1410 C C . LYS A 1 175 ? 43.311 5.805 42.865 1.00 55.44 175 LYS A C 1
ATOM 1412 O O . LYS A 1 175 ? 42.520 5.286 43.647 1.00 55.44 175 LYS A O 1
ATOM 1417 N N . LYS A 1 176 ? 44.585 6.045 43.189 1.00 52.75 176 LYS A N 1
ATOM 1418 C CA . LYS A 1 176 ? 45.071 5.983 44.573 1.00 52.75 176 LYS A CA 1
ATOM 1419 C C . LYS A 1 176 ? 44.313 7.044 45.371 1.00 52.75 176 LYS A C 1
ATOM 1421 O O . LYS A 1 176 ? 44.429 8.233 45.088 1.00 52.75 176 LYS A O 1
ATOM 1426 N N . MET A 1 177 ? 43.473 6.608 46.302 1.00 46.72 177 MET A N 1
ATOM 1427 C CA . MET A 1 177 ? 42.909 7.489 47.314 1.00 46.72 177 MET A CA 1
ATOM 1428 C C . MET A 1 177 ? 43.914 7.586 48.455 1.00 46.72 177 MET A C 1
ATOM 1430 O O . MET A 1 177 ? 44.073 6.635 49.215 1.00 46.72 177 MET A O 1
ATOM 1434 N N . A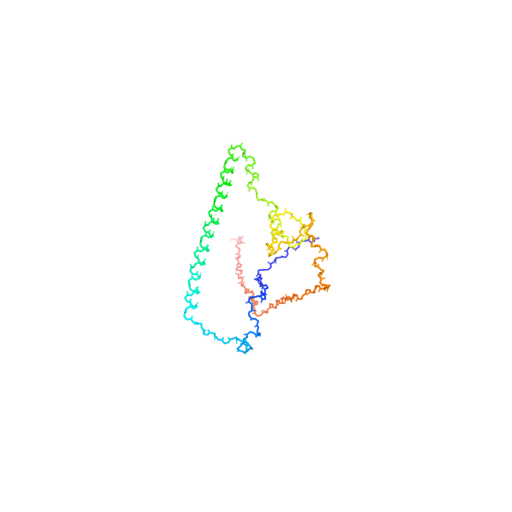SP A 1 178 ? 44.591 8.726 48.566 1.00 45.91 178 ASP A N 1
ATOM 1435 C CA . ASP A 1 178 ? 45.378 9.044 49.753 1.00 45.91 178 ASP A CA 1
ATOM 1436 C C . ASP A 1 178 ? 44.417 9.379 50.896 1.00 45.91 178 ASP A C 1
ATOM 1438 O O . ASP A 1 178 ? 43.875 10.482 50.995 1.00 45.91 178 ASP A O 1
ATOM 1442 N N . VAL A 1 179 ? 44.177 8.393 51.759 1.00 49.12 179 VAL A N 1
ATOM 1443 C CA . VAL A 1 179 ? 43.481 8.587 53.031 1.00 49.12 179 VAL A CA 1
ATOM 1444 C C . VAL A 1 179 ? 44.461 9.261 53.989 1.00 49.12 179 VAL A C 1
ATOM 1446 O O . VAL A 1 179 ? 45.327 8.615 54.580 1.00 49.12 179 VAL A O 1
ATOM 1449 N N . ARG A 1 180 ? 44.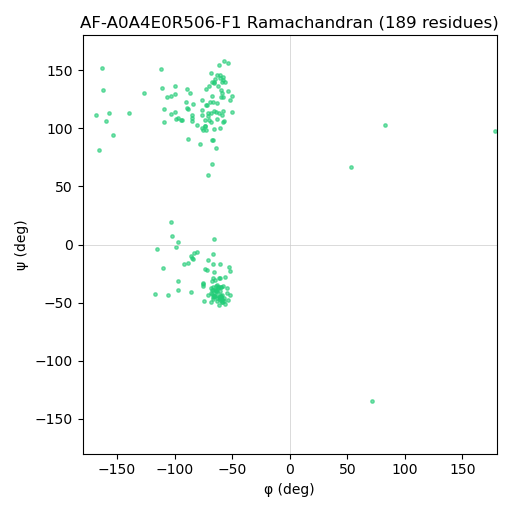348 10.584 54.135 1.00 43.00 180 ARG A N 1
ATOM 1450 C CA . ARG A 1 180 ? 45.034 11.325 55.201 1.00 43.00 180 ARG A CA 1
ATOM 1451 C C . ARG A 1 180 ? 44.368 10.973 56.529 1.00 43.00 180 ARG A C 1
ATOM 1453 O O . ARG A 1 180 ? 43.201 11.284 56.747 1.00 43.00 180 ARG A O 1
ATOM 1460 N N . LYS A 1 181 ? 45.115 10.286 57.391 1.00 39.94 181 LYS A N 1
ATOM 1461 C CA . LYS A 1 181 ? 44.706 9.906 58.744 1.00 39.94 181 LYS A CA 1
ATOM 1462 C C . LYS A 1 181 ? 44.646 11.177 59.600 1.00 39.94 181 LYS A C 1
ATOM 1464 O O . LYS A 1 181 ? 45.683 11.756 59.905 1.00 39.94 181 LYS A O 1
ATOM 1469 N N . ILE A 1 182 ? 43.442 11.629 59.935 1.00 44.84 182 ILE A N 1
ATOM 1470 C CA . ILE A 1 182 ? 43.223 12.650 60.962 1.00 44.84 182 ILE A CA 1
ATOM 1471 C C . ILE A 1 182 ? 43.391 11.923 62.299 1.00 44.84 182 ILE A C 1
ATOM 1473 O O . ILE A 1 182 ? 42.635 11.004 62.603 1.00 44.84 182 ILE A O 1
ATOM 1477 N N . THR A 1 183 ? 44.449 12.240 63.039 1.00 39.31 183 THR A N 1
ATOM 1478 C CA . THR A 1 183 ? 44.629 11.774 64.416 1.00 39.31 183 THR A CA 1
ATOM 1479 C C . THR A 1 183 ? 43.883 12.724 65.336 1.00 39.31 183 THR A C 1
ATOM 1481 O O . THR A 1 183 ? 44.282 13.881 65.476 1.00 39.31 183 THR A O 1
ATOM 1484 N N . ASP A 1 184 ? 42.806 12.224 65.933 1.00 39.66 184 ASP A N 1
ATOM 1485 C CA . ASP A 1 184 ? 42.063 12.920 66.971 1.00 39.66 184 ASP A CA 1
ATOM 1486 C C . ASP A 1 184 ? 42.902 13.095 68.240 1.00 39.66 184 ASP A C 1
ATOM 1488 O O . ASP A 1 184 ? 43.653 12.219 68.676 1.00 39.66 184 ASP A O 1
ATOM 1492 N N . VAL A 1 185 ? 42.739 14.284 68.805 1.00 42.03 185 VAL A N 1
ATOM 1493 C CA . VAL A 1 185 ? 43.294 14.778 70.058 1.00 42.03 185 VAL A CA 1
ATOM 1494 C C . VAL A 1 185 ? 42.520 14.170 71.226 1.00 42.03 185 VAL A C 1
ATOM 1496 O O . VAL A 1 185 ? 41.314 14.374 71.320 1.00 42.03 185 VAL A O 1
ATOM 1499 N N . SER A 1 186 ? 43.210 13.507 72.158 1.00 35.94 186 SER A N 1
ATOM 1500 C CA . SER A 1 186 ? 42.849 13.522 73.583 1.00 35.94 186 SER A CA 1
ATOM 1501 C C . SER A 1 186 ? 43.964 12.927 74.445 1.00 35.94 186 SER A C 1
ATOM 1503 O O . SER A 1 186 ? 44.203 11.723 74.421 1.00 35.94 186 SER A O 1
ATOM 1505 N N . SER A 1 187 ? 44.611 13.771 75.248 1.00 36.09 187 SER A N 1
ATOM 1506 C CA . SER A 1 187 ? 45.064 13.391 76.590 1.00 36.09 187 SER A CA 1
ATOM 1507 C C . SER A 1 187 ? 45.299 14.657 77.415 1.00 36.09 187 SER A C 1
ATOM 1509 O O . SER A 1 187 ? 46.274 15.376 77.200 1.00 36.09 187 SER A O 1
ATOM 1511 N N . ALA A 1 188 ? 44.390 14.926 78.348 1.00 37.03 188 ALA A N 1
ATOM 1512 C CA . ALA A 1 188 ? 44.633 15.788 79.497 1.00 37.03 188 ALA A CA 1
ATOM 1513 C C . ALA A 1 188 ? 45.189 14.932 80.649 1.00 37.03 188 ALA A C 1
ATOM 1515 O O . ALA A 1 188 ? 44.655 13.855 80.901 1.00 37.03 188 ALA A O 1
ATOM 1516 N N . SER A 1 189 ? 46.250 15.408 81.311 1.00 34.41 189 SER A N 1
ATOM 1517 C CA . SER A 1 189 ? 46.707 15.027 82.664 1.00 34.41 189 SER A CA 1
ATOM 1518 C C . SER A 1 189 ? 47.992 15.824 82.963 1.00 34.41 189 SER A C 1
ATOM 1520 O O . SER A 1 189 ? 49.027 15.563 82.362 1.00 34.41 189 SER A O 1
ATOM 1522 N N . GLU A 1 190 ? 47.907 16.942 83.685 1.00 37.00 190 GLU A N 1
ATOM 1523 C CA . GLU A 1 190 ? 48.131 17.049 85.144 1.00 37.00 190 GLU A CA 1
ATOM 1524 C C . GLU A 1 190 ? 49.615 17.169 85.548 1.00 37.00 190 GLU A C 1
ATOM 1526 O O . GLU A 1 190 ? 50.357 16.185 85.576 1.00 37.00 190 GLU A O 1
ATOM 1531 N N . LYS A 1 191 ? 50.024 18.401 85.880 1.00 32.34 191 LYS A N 1
ATOM 1532 C CA . LYS A 1 191 ? 50.588 18.814 87.177 1.00 32.34 191 LYS A CA 1
ATOM 1533 C C . LYS A 1 191 ? 50.539 20.334 87.302 1.00 32.34 191 LYS A C 1
ATOM 1535 O O . LYS A 1 191 ? 50.742 21.004 86.267 1.00 32.34 191 LYS A O 1
#

Organism: Fasciola hepatica (NCBI:txid6192)